Protein AF-A0A9W6A3H3-F1 (afdb_monomer)

Organism: Aspergillus niger (NCBI:txid5061)

Structure (mmCIF, N/CA/C/O backbone):
data_AF-A0A9W6A3H3-F1
#
_entry.id   AF-A0A9W6A3H3-F1
#
loop_
_atom_site.group_PDB
_atom_site.id
_atom_site.type_symbol
_atom_site.label_atom_id
_atom_site.label_alt_id
_atom_site.label_comp_id
_atom_site.label_asym_id
_atom_site.label_entity_id
_atom_site.label_seq_id
_atom_site.pdbx_PDB_ins_code
_atom_site.Cartn_x
_atom_site.Cartn_y
_atom_site.Cartn_z
_atom_site.occupancy
_atom_site.B_iso_or_equiv
_atom_site.auth_seq_id
_atom_site.auth_comp_id
_atom_site.auth_asym_id
_atom_site.auth_atom_id
_atom_site.pdbx_PDB_model_num
ATOM 1 N N . MET A 1 1 ? 10.211 11.681 -2.027 1.00 68.31 1 MET A N 1
ATOM 2 C CA . MET A 1 1 ? 8.876 11.748 -2.671 1.00 68.31 1 MET A CA 1
ATOM 3 C C . MET A 1 1 ? 8.123 10.469 -2.359 1.00 68.31 1 MET A C 1
ATOM 5 O O . MET A 1 1 ? 8.774 9.449 -2.186 1.00 68.31 1 MET A O 1
ATOM 9 N N . ARG A 1 2 ? 6.792 10.529 -2.250 1.00 82.62 2 ARG A N 1
ATOM 10 C CA . ARG A 1 2 ? 5.925 9.362 -2.024 1.00 82.62 2 ARG A CA 1
ATOM 11 C C . ARG A 1 2 ? 4.870 9.292 -3.123 1.00 82.62 2 ARG A C 1
ATOM 13 O O . ARG A 1 2 ? 4.463 10.337 -3.625 1.00 82.62 2 ARG A O 1
ATOM 20 N N . ALA A 1 3 ? 4.448 8.085 -3.476 1.00 90.38 3 ALA A N 1
ATOM 21 C CA . ALA A 1 3 ? 3.368 7.845 -4.432 1.00 90.38 3 ALA A CA 1
ATOM 22 C C . ALA A 1 3 ? 2.206 7.148 -3.719 1.00 90.38 3 ALA A C 1
ATOM 24 O O . ALA A 1 3 ? 2.433 6.144 -3.046 1.00 90.38 3 ALA A O 1
ATOM 25 N N . SER A 1 4 ? 0.986 7.682 -3.824 1.00 93.69 4 SER A N 1
ATOM 26 C CA . SER A 1 4 ? -0.170 7.126 -3.110 1.00 93.69 4 SER A CA 1
ATOM 27 C C . SER A 1 4 ? -0.583 5.778 -3.699 1.00 93.69 4 SER A C 1
ATOM 29 O O . SER A 1 4 ? -0.844 5.677 -4.896 1.00 93.69 4 SER A O 1
ATOM 31 N N . LEU A 1 5 ? -0.699 4.763 -2.845 1.00 95.69 5 LEU A N 1
ATOM 32 C CA . LEU A 1 5 ? -1.314 3.467 -3.168 1.00 95.69 5 LEU A CA 1
ATOM 33 C C . LEU A 1 5 ? -2.803 3.434 -2.807 1.00 95.69 5 LEU A C 1
ATOM 35 O O . LEU A 1 5 ? -3.495 2.470 -3.109 1.00 95.69 5 LEU A O 1
ATOM 39 N N . ALA A 1 6 ? -3.294 4.504 -2.187 1.00 96.12 6 ALA A N 1
ATOM 40 C CA . ALA A 1 6 ? -4.663 4.641 -1.739 1.00 96.12 6 ALA A CA 1
ATOM 41 C C . ALA A 1 6 ? -5.400 5.736 -2.516 1.00 96.12 6 ALA A C 1
ATOM 43 O O . ALA A 1 6 ? -4.828 6.781 -2.851 1.00 96.12 6 ALA A O 1
ATOM 44 N N . ILE A 1 7 ? -6.690 5.508 -2.742 1.00 95.56 7 ILE A N 1
ATOM 45 C CA . ILE A 1 7 ? -7.624 6.518 -3.235 1.00 95.56 7 ILE A CA 1
ATOM 46 C C . ILE A 1 7 ? -8.424 7.015 -2.047 1.00 95.56 7 ILE A C 1
ATOM 48 O O . ILE A 1 7 ? -9.053 6.228 -1.340 1.00 95.56 7 ILE A O 1
ATOM 52 N N . TRP A 1 8 ? -8.402 8.324 -1.838 1.00 94.50 8 TRP A N 1
ATOM 53 C CA . TRP A 1 8 ? -9.056 8.963 -0.706 1.00 94.50 8 TRP A CA 1
ATOM 54 C C . TRP A 1 8 ? -10.302 9.695 -1.177 1.00 94.50 8 TRP A C 1
ATOM 56 O O . TRP A 1 8 ? -10.281 10.355 -2.217 1.00 94.50 8 TRP A O 1
ATOM 66 N N . ALA A 1 9 ? -11.373 9.613 -0.399 1.00 93.25 9 ALA A N 1
ATOM 67 C CA . ALA A 1 9 ? -12.616 10.308 -0.678 1.00 93.25 9 ALA A CA 1
ATOM 68 C C . ALA A 1 9 ? -13.168 10.967 0.589 1.00 93.25 9 ALA A C 1
ATOM 70 O O . ALA A 1 9 ? -13.274 10.340 1.641 1.00 93.25 9 ALA A O 1
ATOM 71 N N . ILE A 1 10 ? -13.543 12.241 0.486 1.00 91.31 10 ILE A N 1
ATOM 72 C CA . ILE A 1 10 ? -14.136 12.999 1.592 1.00 91.31 10 ILE A CA 1
ATOM 73 C C . ILE A 1 10 ? -15.612 13.254 1.278 1.00 91.31 10 ILE A C 1
ATOM 75 O O . ILE A 1 10 ? -15.916 13.834 0.229 1.00 91.31 10 ILE A O 1
ATOM 79 N N . PRO A 1 11 ? -16.544 12.884 2.169 1.00 88.00 11 PRO A N 1
ATOM 80 C CA . PRO A 1 11 ? -17.945 13.251 2.034 1.00 88.00 11 PRO A CA 1
ATOM 81 C C . PRO A 1 11 ? -18.131 14.768 2.069 1.00 88.00 11 PRO A C 1
ATOM 83 O O . PRO A 1 11 ? -17.703 15.453 2.998 1.00 88.00 11 PRO A O 1
ATOM 86 N N . ARG A 1 12 ? -18.833 15.296 1.070 1.00 82.56 12 ARG A N 1
ATOM 87 C CA . ARG A 1 12 ? -19.294 16.679 1.003 1.00 82.56 12 ARG A CA 1
ATOM 88 C C . ARG A 1 12 ? -20.813 16.703 1.034 1.00 82.56 12 ARG A C 1
ATOM 90 O O . ARG A 1 12 ? -21.484 15.977 0.306 1.00 82.56 12 ARG A O 1
ATOM 97 N N . ARG A 1 13 ? -21.374 17.568 1.881 1.00 70.50 13 ARG A N 1
ATOM 98 C CA . ARG A 1 13 ? -22.814 17.839 1.878 1.00 70.50 13 ARG A CA 1
ATOM 99 C C . ARG A 1 13 ? -23.103 18.913 0.838 1.00 70.50 13 ARG A C 1
ATOM 101 O O . ARG A 1 13 ? -22.779 20.078 1.060 1.00 70.50 13 ARG A O 1
ATOM 108 N N . ALA A 1 14 ? -23.740 18.531 -0.262 1.00 60.47 14 ALA A N 1
ATOM 109 C CA . ALA A 1 14 ? -24.272 19.461 -1.247 1.00 60.47 14 ALA A CA 1
ATOM 110 C C . ALA A 1 14 ? -25.787 19.258 -1.344 1.00 60.47 14 ALA A C 1
ATOM 112 O O . ALA A 1 14 ? -26.256 18.185 -1.702 1.00 60.47 14 ALA A O 1
ATOM 113 N N . ARG A 1 15 ? -26.566 20.290 -0.986 1.00 54.31 15 ARG A N 1
ATOM 114 C CA . ARG A 1 15 ? -28.021 20.376 -1.246 1.00 54.31 15 ARG A CA 1
ATOM 115 C C . ARG A 1 15 ? -28.797 19.072 -0.956 1.00 54.31 15 ARG A C 1
ATOM 117 O O . ARG A 1 15 ? -29.508 18.574 -1.817 1.00 54.31 15 ARG A O 1
ATOM 124 N N . GLN A 1 16 ? -28.652 18.542 0.263 1.00 56.22 16 GLN A N 1
ATOM 125 C CA . GLN A 1 16 ? -29.312 17.322 0.774 1.00 56.22 16 GLN A CA 1
ATOM 126 C C . GLN A 1 16 ? -28.809 15.972 0.217 1.00 56.22 16 GLN A C 1
ATOM 128 O O . GLN A 1 16 ? -29.245 14.934 0.709 1.00 56.22 16 GLN A O 1
ATOM 133 N N . ARG A 1 17 ? -27.840 15.950 -0.711 1.00 59.69 17 ARG A N 1
ATOM 134 C CA . ARG A 1 17 ? -27.159 14.729 -1.173 1.00 59.69 17 ARG A CA 1
ATOM 135 C C . ARG A 1 17 ? -25.733 14.666 -0.609 1.00 59.69 17 ARG A C 1
ATOM 137 O O . ARG A 1 17 ? -25.029 15.674 -0.525 1.00 59.69 17 ARG A O 1
ATOM 144 N N . LEU A 1 18 ? -25.322 13.475 -0.175 1.00 66.69 18 LEU A N 1
ATOM 145 C CA . LEU A 1 18 ? -23.931 13.184 0.175 1.00 66.69 18 LEU A CA 1
ATOM 146 C C . LEU A 1 18 ? -23.169 12.883 -1.119 1.00 66.69 18 LEU A C 1
ATOM 148 O O . LEU A 1 18 ? -23.379 11.843 -1.741 1.00 66.69 18 LEU A O 1
ATOM 152 N N . GLU A 1 19 ? -22.317 13.817 -1.527 1.00 81.75 19 GLU A N 1
ATOM 153 C CA . GLU A 1 19 ? -21.386 13.656 -2.645 1.00 81.75 19 GLU A CA 1
ATOM 154 C C . GLU A 1 19 ? -20.002 13.280 -2.106 1.00 81.75 19 GLU A C 1
ATOM 156 O O . GLU A 1 19 ? -19.657 13.619 -0.974 1.00 81.75 19 GLU A O 1
ATOM 161 N N . LEU A 1 20 ? -19.194 12.576 -2.899 1.00 85.56 20 LEU A N 1
ATOM 162 C CA . LEU A 1 20 ? -17.803 12.291 -2.551 1.00 85.56 20 LEU A CA 1
ATOM 163 C C . LEU A 1 20 ? -16.877 13.205 -3.337 1.00 85.56 20 LEU A C 1
ATOM 165 O O . LEU A 1 20 ? -16.945 13.278 -4.561 1.00 85.56 20 LEU A O 1
ATOM 169 N N . GLN A 1 21 ? -15.970 13.864 -2.627 1.00 88.81 21 GLN A N 1
ATOM 170 C CA . GLN A 1 21 ? -14.810 14.480 -3.242 1.00 88.81 21 GLN A CA 1
ATOM 171 C C . GLN A 1 21 ? -13.671 13.464 -3.265 1.00 88.81 21 GLN A C 1
ATOM 173 O O . GLN A 1 21 ? -13.077 13.194 -2.221 1.00 88.81 21 GLN A O 1
ATOM 178 N N . ILE A 1 22 ? -13.346 12.947 -4.447 1.00 89.69 22 ILE A N 1
ATOM 179 C CA . ILE A 1 22 ? -12.140 12.141 -4.651 1.00 89.69 22 ILE A CA 1
ATOM 180 C C . ILE A 1 22 ? -10.908 13.052 -4.585 1.00 89.69 22 ILE A C 1
ATOM 182 O O . ILE A 1 22 ? -10.898 14.147 -5.155 1.00 89.69 22 ILE A O 1
ATOM 186 N N . ILE A 1 23 ? -9.875 12.615 -3.868 1.00 87.56 23 ILE A N 1
ATOM 187 C CA . ILE A 1 23 ? -8.591 13.309 -3.777 1.00 87.56 23 ILE A CA 1
ATOM 188 C C . ILE A 1 23 ? -7.647 12.706 -4.820 1.00 87.56 23 ILE A C 1
ATOM 190 O O . ILE A 1 23 ? -7.121 11.610 -4.630 1.00 87.56 23 ILE A O 1
ATOM 194 N N . ALA A 1 24 ? -7.440 13.431 -5.918 1.00 77.56 24 ALA A N 1
ATOM 195 C CA . ALA A 1 24 ? -6.455 13.088 -6.939 1.00 77.56 24 ALA A CA 1
ATOM 196 C C . ALA A 1 24 ? -5.035 13.493 -6.507 1.00 77.56 24 ALA A C 1
ATOM 198 O O . ALA A 1 24 ? -4.850 14.469 -5.771 1.00 77.56 24 ALA A O 1
ATOM 199 N N . ASN A 1 25 ? -4.022 12.773 -6.994 1.00 75.56 25 ASN A N 1
ATOM 200 C CA . ASN A 1 25 ? -2.619 13.101 -6.739 1.00 75.56 25 ASN A CA 1
ATOM 201 C C . ASN A 1 25 ? -2.147 14.280 -7.601 1.00 75.56 25 ASN A C 1
ATOM 203 O O . ASN A 1 25 ? -1.184 14.966 -7.243 1.00 75.56 25 ASN A O 1
ATOM 207 N N . THR A 1 26 ? -2.808 14.554 -8.730 1.00 62.53 26 THR A N 1
ATOM 208 C CA . THR A 1 26 ? -2.620 15.802 -9.469 1.00 62.53 26 THR A CA 1
ATOM 209 C C . THR A 1 26 ? -3.354 16.952 -8.780 1.00 62.53 26 THR A C 1
ATOM 211 O O . THR A 1 26 ? -4.535 17.195 -9.014 1.00 62.53 26 THR A O 1
ATOM 214 N N . LEU A 1 27 ? -2.643 17.723 -7.956 1.00 42.31 27 LEU A N 1
ATOM 215 C CA . LEU A 1 27 ? -3.102 19.056 -7.560 1.00 42.31 27 LEU A CA 1
ATOM 216 C C . LEU A 1 27 ? -2.924 20.019 -8.746 1.00 42.31 27 LEU A C 1
ATOM 218 O O . LEU A 1 27 ? -1.839 20.547 -8.976 1.00 42.31 27 LEU A O 1
ATOM 222 N N . GLY A 1 28 ? -3.996 20.248 -9.503 1.00 37.00 28 GLY A N 1
ATOM 223 C CA . GLY A 1 28 ? -4.065 21.254 -10.562 1.00 37.00 28 GLY A CA 1
ATOM 224 C C . GLY A 1 28 ? -5.517 21.622 -10.863 1.00 37.00 28 GLY A C 1
ATOM 225 O O . GLY A 1 28 ? -6.399 20.773 -10.780 1.00 37.00 28 GLY A O 1
ATOM 226 N N . LYS A 1 29 ? -5.793 22.898 -11.168 1.00 27.92 29 LYS A N 1
ATOM 227 C CA . LYS A 1 29 ? -7.118 23.320 -11.660 1.00 27.92 29 LYS A CA 1
ATOM 228 C C . LYS A 1 29 ? -7.476 22.481 -12.897 1.00 27.92 29 LYS A C 1
ATOM 230 O O . LYS A 1 29 ? -6.566 22.223 -13.683 1.00 27.92 29 LYS A O 1
ATOM 235 N N . PRO A 1 30 ? -8.755 22.122 -13.118 1.00 35.19 30 PRO A N 1
ATOM 236 C CA . PRO A 1 30 ? -9.163 21.567 -14.400 1.00 35.19 30 PRO A CA 1
ATOM 237 C C . PRO A 1 30 ? -8.784 22.587 -15.475 1.00 35.19 30 PRO A C 1
ATOM 239 O O . PRO A 1 30 ? -9.308 23.706 -15.496 1.00 35.19 30 PRO A O 1
ATOM 242 N N . GLU A 1 31 ? -7.810 22.251 -16.317 1.00 34.91 31 GLU A N 1
ATOM 243 C CA . GLU A 1 31 ? -7.573 23.025 -17.525 1.00 34.91 31 GLU A CA 1
ATOM 244 C C . GLU A 1 31 ? -8.852 22.924 -18.356 1.00 34.91 31 GLU A C 1
ATOM 246 O O . GLU A 1 31 ? -9.417 21.844 -18.536 1.00 34.91 31 GLU A O 1
ATOM 251 N N . LYS A 1 32 ? -9.374 24.083 -18.772 1.00 27.92 32 LYS A N 1
ATOM 252 C CA . LYS A 1 32 ? -10.572 24.151 -19.609 1.00 27.92 32 LYS A CA 1
ATOM 253 C C . LYS A 1 32 ? -10.370 23.225 -20.812 1.00 27.92 32 LYS A C 1
ATOM 255 O O . LYS A 1 32 ? -9.274 23.232 -21.373 1.00 27.92 32 LYS A O 1
ATOM 260 N N . PRO A 1 33 ? -11.407 22.489 -21.246 1.00 30.72 33 PRO A N 1
ATOM 261 C CA . PRO A 1 33 ? -11.314 21.729 -22.477 1.00 30.72 33 PRO A CA 1
ATOM 262 C C . PRO A 1 33 ? -10.982 22.720 -23.591 1.00 30.72 33 PRO A C 1
ATOM 264 O O . PRO A 1 33 ? -11.747 23.656 -23.849 1.00 30.72 33 PRO A O 1
ATOM 267 N N . ASN A 1 34 ? -9.820 22.553 -24.221 1.00 28.92 34 ASN A N 1
ATOM 268 C CA . ASN A 1 34 ? -9.583 23.187 -25.503 1.00 28.92 34 ASN A CA 1
ATOM 269 C C . ASN A 1 34 ? -10.663 22.643 -26.439 1.00 28.92 34 ASN A C 1
ATOM 271 O O . ASN A 1 34 ? -10.706 21.455 -26.742 1.00 28.92 34 ASN A O 1
ATOM 275 N N . LYS A 1 35 ? -11.595 23.518 -26.821 1.00 36.44 35 LYS A N 1
ATOM 276 C CA . LYS A 1 35 ? -12.529 23.272 -27.913 1.00 36.44 35 LYS A CA 1
ATOM 277 C C . LYS A 1 35 ? -11.706 23.088 -29.187 1.00 36.44 35 LYS A C 1
ATOM 279 O O . LYS A 1 35 ? -11.196 24.080 -29.689 1.00 36.44 35 LYS A O 1
ATOM 284 N N . LEU A 1 36 ? -11.560 21.841 -29.616 1.00 34.47 36 LEU A N 1
ATOM 285 C CA . LEU A 1 36 ? -11.328 21.298 -30.966 1.00 34.47 36 LEU A CA 1
ATOM 286 C C . LEU A 1 36 ? -10.913 19.835 -30.692 1.00 34.47 36 LEU A C 1
ATOM 288 O O . LEU A 1 36 ? -9.917 19.612 -30.016 1.00 34.47 36 LEU A O 1
ATOM 292 N N . ASP A 1 37 ? -11.643 18.783 -31.038 1.00 32.06 37 ASP A N 1
ATOM 293 C CA . ASP A 1 37 ? -12.603 18.600 -32.113 1.00 32.06 37 ASP A CA 1
ATOM 294 C C . ASP A 1 37 ? -13.695 17.614 -31.681 1.00 32.06 37 ASP A C 1
ATOM 296 O O . ASP A 1 37 ? -13.423 16.579 -31.068 1.00 32.06 37 ASP A O 1
ATOM 300 N N . ASP A 1 38 ? -14.934 17.922 -32.060 1.00 42.53 38 ASP A N 1
ATOM 301 C CA . ASP A 1 38 ? -15.979 16.921 -32.236 1.00 42.53 38 ASP A CA 1
ATOM 302 C C . ASP A 1 38 ? -15.486 15.874 -33.242 1.00 42.53 38 ASP A C 1
ATOM 304 O O . ASP A 1 38 ? -15.413 16.149 -34.441 1.00 42.53 38 ASP A O 1
ATOM 308 N N . VAL A 1 39 ? -15.198 14.652 -32.794 1.00 31.19 39 VAL A N 1
ATOM 309 C CA . VAL A 1 39 ? -15.079 13.516 -33.714 1.00 31.19 39 VAL A CA 1
ATOM 310 C C . VAL A 1 39 ? -15.929 12.359 -33.212 1.00 31.19 39 VAL A C 1
ATOM 312 O O . VAL A 1 39 ? -15.643 11.688 -32.224 1.00 31.19 39 VAL A O 1
ATOM 315 N N . LYS A 1 40 ? -17.020 12.170 -33.951 1.00 28.62 40 LYS A N 1
ATOM 316 C CA . LYS A 1 40 ? -17.920 11.021 -33.971 1.00 28.62 40 LYS A CA 1
ATOM 317 C C . LYS A 1 40 ? -17.151 9.694 -33.877 1.00 28.62 40 LYS A C 1
ATOM 319 O O . LYS A 1 40 ? -16.173 9.486 -34.588 1.00 28.62 40 LYS A O 1
ATOM 324 N N . SER A 1 41 ? -17.670 8.755 -33.089 1.00 25.20 41 SER A N 1
ATOM 325 C CA . SER A 1 41 ? -17.405 7.323 -33.297 1.00 25.20 41 SER A CA 1
ATOM 326 C C . SER A 1 41 ? -18.019 6.845 -34.625 1.00 25.20 41 SER A C 1
ATOM 328 O O . SER A 1 41 ? -18.967 7.463 -35.112 1.00 25.20 41 SER A O 1
ATOM 330 N N . PRO A 1 42 ? -17.667 5.648 -35.114 1.00 43.34 42 PRO A N 1
ATOM 331 C CA . PRO A 1 42 ? -16.327 5.098 -35.300 1.00 43.34 42 PRO A CA 1
ATOM 332 C C . PRO A 1 42 ? -16.166 4.661 -36.769 1.00 43.34 42 PRO A C 1
ATOM 334 O O . PRO A 1 42 ? -17.118 4.161 -37.358 1.00 43.34 42 PRO A O 1
ATOM 337 N N . ASN A 1 43 ? -14.991 4.829 -37.375 1.00 31.34 43 ASN A N 1
ATOM 338 C CA . ASN A 1 43 ? -14.498 3.951 -38.445 1.00 31.34 43 ASN A CA 1
ATOM 339 C C . ASN A 1 43 ? -13.102 4.394 -38.887 1.00 31.34 43 ASN A C 1
ATOM 341 O O . ASN A 1 43 ? -12.840 5.582 -39.049 1.00 31.34 43 ASN A O 1
ATOM 345 N N . ASN A 1 44 ? -12.272 3.388 -39.156 1.00 26.77 44 ASN A N 1
ATOM 346 C CA . ASN A 1 44 ? -10.929 3.433 -39.734 1.00 26.77 44 ASN A CA 1
ATOM 347 C C . ASN A 1 44 ? -9.778 3.680 -38.751 1.00 26.77 44 ASN A C 1
ATOM 349 O O . ASN A 1 44 ? -9.438 4.803 -38.393 1.00 26.77 44 ASN A O 1
ATOM 353 N N . MET A 1 45 ? -9.156 2.556 -38.382 1.00 36.94 45 MET A N 1
ATOM 354 C CA . MET A 1 45 ? -7.706 2.335 -38.398 1.00 36.94 45 MET A CA 1
ATOM 355 C C . MET A 1 45 ? -6.887 3.564 -38.812 1.00 36.94 45 MET A C 1
ATOM 357 O O . MET A 1 45 ? -6.897 3.961 -39.976 1.00 36.94 45 MET A O 1
ATOM 361 N N . ASN A 1 46 ? -6.164 4.128 -37.849 1.00 27.75 46 ASN A N 1
ATOM 362 C CA . ASN A 1 46 ? -4.719 4.326 -37.924 1.00 27.75 46 ASN A CA 1
ATOM 363 C C . ASN A 1 46 ? -4.240 4.813 -36.556 1.00 27.75 46 ASN A C 1
ATOM 365 O O . ASN A 1 46 ? -4.732 5.813 -36.034 1.00 27.75 46 ASN A O 1
ATOM 369 N N . GLU A 1 47 ? -3.280 4.086 -35.990 1.00 37.12 47 GLU A N 1
ATOM 370 C CA . GLU A 1 47 ? -2.466 4.517 -34.860 1.00 37.12 47 GLU A CA 1
ATOM 371 C C . GLU A 1 47 ? -1.871 5.896 -35.179 1.00 37.12 47 GLU A C 1
ATOM 373 O O . GLU A 1 47 ? -0.899 6.021 -35.919 1.00 37.12 47 GLU A O 1
ATOM 378 N N . LYS A 1 48 ? -2.479 6.963 -34.655 1.00 31.53 48 LYS A N 1
ATOM 379 C CA . LYS A 1 48 ? -1.825 8.268 -34.583 1.00 31.53 48 LYS A CA 1
ATOM 380 C C . LYS A 1 48 ? -1.188 8.388 -33.217 1.00 31.53 48 LYS A C 1
ATOM 382 O O . LYS A 1 48 ? -1.811 8.760 -32.227 1.00 31.53 48 LYS A O 1
ATOM 387 N N . GLU A 1 49 ? 0.076 7.996 -33.228 1.00 34.75 49 GLU A N 1
ATOM 388 C CA . GLU A 1 49 ? 1.122 8.347 -32.287 1.00 34.75 49 GLU A CA 1
ATOM 389 C C . GLU A 1 49 ? 0.897 9.763 -31.733 1.00 34.75 49 GLU A C 1
ATOM 391 O O . GLU A 1 49 ? 0.957 10.760 -32.456 1.00 34.75 49 GLU A O 1
ATOM 396 N N . VAL A 1 50 ? 0.606 9.860 -30.435 1.00 37.09 50 VAL A N 1
ATOM 397 C CA . VAL A 1 50 ? 0.661 11.136 -29.722 1.00 37.09 50 VAL A CA 1
ATOM 398 C C . VAL A 1 50 ? 2.138 11.502 -29.629 1.00 37.09 50 VAL A C 1
ATOM 400 O O . VAL A 1 50 ? 2.862 11.031 -28.751 1.00 37.09 50 VAL A O 1
ATOM 403 N N . THR A 1 51 ? 2.609 12.294 -30.589 1.00 30.50 51 THR A N 1
ATOM 404 C CA . THR A 1 51 ? 3.976 12.806 -30.629 1.00 30.50 51 THR A CA 1
ATOM 405 C C . THR A 1 51 ? 4.167 13.809 -29.497 1.00 30.50 51 THR A C 1
ATOM 407 O O . THR A 1 51 ? 3.931 15.007 -29.658 1.00 30.50 51 THR A O 1
ATOM 410 N N . HIS A 1 52 ? 4.606 13.323 -28.338 1.00 41.38 52 HIS A N 1
ATOM 411 C CA . HIS A 1 52 ? 5.336 14.161 -27.395 1.00 41.38 52 HIS A CA 1
ATOM 412 C C . HIS A 1 52 ? 6.584 14.673 -28.115 1.00 41.38 52 HIS A C 1
ATOM 414 O O . HIS A 1 52 ? 7.338 13.887 -28.694 1.00 41.38 52 HIS A O 1
ATOM 420 N N . THR A 1 53 ? 6.796 15.987 -28.131 1.00 39.47 53 THR A N 1
ATOM 421 C CA . THR A 1 53 ? 8.008 16.560 -28.718 1.00 39.47 53 THR A CA 1
ATOM 422 C C . THR A 1 53 ? 9.216 15.965 -27.995 1.00 39.47 53 THR A C 1
ATOM 424 O O . THR A 1 53 ? 9.245 15.890 -26.766 1.00 39.47 53 THR A O 1
ATOM 427 N N . ALA A 1 54 ? 10.224 15.513 -28.749 1.00 44.44 54 ALA A N 1
ATOM 428 C CA . ALA A 1 54 ? 11.413 14.853 -28.200 1.00 44.44 54 ALA A CA 1
ATOM 429 C C . ALA A 1 54 ? 12.023 15.635 -27.016 1.00 44.44 54 ALA A C 1
ATOM 431 O O . ALA A 1 54 ? 12.490 15.051 -26.046 1.00 44.44 54 ALA A O 1
ATOM 432 N N . HIS A 1 55 ? 11.922 16.964 -27.040 1.00 39.03 55 HIS A N 1
ATOM 433 C CA . HIS A 1 55 ? 12.429 17.858 -26.005 1.00 39.03 55 HIS A CA 1
ATOM 434 C C . HIS A 1 55 ? 11.820 17.642 -24.597 1.00 39.03 55 HIS A C 1
ATOM 436 O O . HIS A 1 55 ? 12.506 17.883 -23.604 1.00 39.03 55 HIS A O 1
ATOM 442 N N . GLU A 1 56 ? 10.578 17.158 -24.479 1.00 46.25 56 GLU A N 1
ATOM 443 C CA . GLU A 1 56 ? 9.945 16.843 -23.183 1.00 46.25 56 GLU A CA 1
ATOM 444 C C . GLU A 1 56 ? 10.387 15.475 -22.635 1.00 46.25 56 GLU A C 1
ATOM 446 O O . GLU A 1 56 ? 10.542 15.303 -21.426 1.00 46.25 56 GLU A O 1
ATOM 451 N N . LEU A 1 57 ? 10.683 14.514 -23.518 1.00 46.44 57 LEU A N 1
ATOM 452 C CA . LEU A 1 57 ? 11.185 13.179 -23.158 1.00 46.44 57 LEU A CA 1
ATOM 453 C C . LEU A 1 57 ? 12.645 13.195 -22.663 1.00 46.44 57 LEU A C 1
ATOM 455 O O . LEU A 1 57 ? 13.082 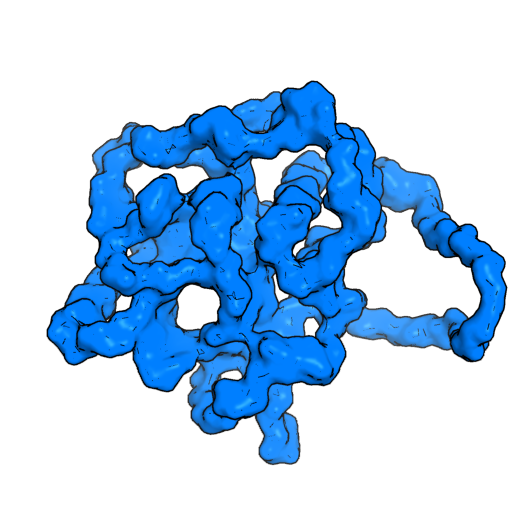12.253 -21.985 1.00 46.44 57 LEU A O 1
ATOM 459 N N . TYR A 1 58 ? 13.391 14.260 -22.979 1.00 45.75 58 TYR A N 1
ATOM 460 C CA . TYR A 1 58 ? 14.803 14.446 -22.618 1.00 45.75 58 TYR A CA 1
ATOM 461 C C . TYR A 1 58 ? 15.055 15.534 -21.561 1.00 45.75 58 TYR A C 1
ATOM 463 O O . TYR A 1 58 ? 16.212 15.764 -21.206 1.00 45.75 58 TYR A O 1
ATOM 471 N N . ALA A 1 59 ? 14.017 16.174 -21.009 1.00 48.75 59 ALA A N 1
ATOM 472 C CA . ALA A 1 59 ? 14.201 17.099 -19.893 1.00 48.75 59 ALA A CA 1
ATOM 473 C C . ALA A 1 59 ? 14.838 16.366 -18.687 1.00 48.75 59 ALA A C 1
ATOM 475 O O . ALA A 1 59 ? 14.439 15.236 -18.374 1.00 48.75 59 ALA A O 1
ATOM 476 N N . PRO A 1 60 ? 15.835 16.957 -18.001 1.00 51.22 60 PRO A N 1
ATOM 477 C CA . PRO A 1 60 ? 16.508 16.303 -16.885 1.00 51.22 60 PRO A CA 1
ATOM 478 C C . PRO A 1 60 ? 15.531 16.072 -15.725 1.00 51.22 60 PRO A C 1
ATOM 480 O O . PRO A 1 60 ? 15.193 16.980 -14.969 1.00 51.22 60 PRO A O 1
ATOM 483 N N . CYS A 1 61 ? 15.074 14.830 -15.569 1.00 57.72 61 CYS A N 1
ATOM 484 C CA . CYS A 1 61 ? 14.332 14.385 -14.396 1.00 57.72 61 CYS A CA 1
ATOM 485 C C . CYS A 1 61 ? 15.310 14.073 -13.253 1.00 57.72 61 CYS A C 1
ATOM 487 O O . CYS A 1 61 ? 16.312 13.383 -13.461 1.00 57.72 61 CYS A O 1
ATOM 489 N N . ASN A 1 62 ? 15.012 14.528 -12.033 1.00 70.94 62 ASN A N 1
ATOM 490 C CA . ASN A 1 62 ? 15.788 14.154 -10.849 1.00 70.94 62 ASN A CA 1
ATOM 491 C C . ASN A 1 62 ? 15.813 12.616 -10.717 1.00 70.94 62 ASN A C 1
ATOM 493 O O . ASN A 1 62 ? 14.773 11.965 -10.809 1.00 70.94 62 ASN A O 1
ATOM 497 N N . PHE A 1 63 ? 16.988 12.026 -10.482 1.00 70.44 63 PHE A N 1
ATOM 498 C CA . PHE A 1 63 ? 17.155 10.579 -10.302 1.00 70.44 63 PHE A CA 1
ATOM 499 C C . PHE A 1 63 ? 16.180 9.987 -9.267 1.00 70.44 63 PHE A C 1
ATOM 501 O O . PHE A 1 63 ? 15.630 8.904 -9.474 1.00 70.44 63 PHE A O 1
ATOM 508 N N . ARG A 1 64 ? 15.905 10.725 -8.181 1.00 71.62 64 ARG A N 1
ATOM 509 C CA . ARG A 1 64 ? 14.946 10.329 -7.138 1.00 71.62 64 ARG A CA 1
ATOM 510 C C . ARG A 1 64 ? 13.504 10.269 -7.661 1.00 71.62 64 ARG A C 1
ATOM 512 O O . ARG A 1 64 ? 12.762 9.359 -7.293 1.00 71.62 64 ARG A O 1
ATOM 519 N N . ASP A 1 65 ? 13.118 11.199 -8.536 1.00 79.19 65 ASP A N 1
ATOM 520 C CA . ASP A 1 65 ? 11.805 11.196 -9.200 1.00 79.19 65 ASP A CA 1
ATOM 521 C C . ASP A 1 65 ? 11.659 9.967 -10.095 1.00 79.19 65 ASP A C 1
ATOM 523 O O . ASP A 1 65 ? 10.710 9.195 -9.972 1.00 79.19 65 ASP A O 1
ATOM 527 N N . LEU A 1 66 ? 12.669 9.724 -10.932 1.00 82.38 66 LEU A N 1
ATOM 528 C CA . LEU A 1 66 ? 12.674 8.605 -11.864 1.00 82.38 66 LEU A CA 1
ATOM 529 C C . LEU A 1 66 ? 12.605 7.254 -11.143 1.00 82.38 66 LEU A C 1
ATOM 531 O O . LEU A 1 66 ? 11.818 6.397 -11.533 1.00 82.38 66 LEU A O 1
ATOM 535 N N . ARG A 1 67 ? 13.366 7.073 -10.056 1.00 82.06 67 ARG A N 1
ATOM 536 C CA . ARG A 1 67 ? 13.313 5.851 -9.233 1.00 82.06 67 ARG A CA 1
ATOM 537 C C . ARG A 1 67 ? 11.936 5.638 -8.601 1.00 82.06 67 ARG A C 1
ATOM 539 O O . ARG A 1 67 ? 11.476 4.501 -8.516 1.00 82.06 67 ARG A O 1
ATOM 546 N N . THR A 1 68 ? 11.273 6.715 -8.179 1.00 85.94 68 THR A N 1
ATOM 547 C CA . THR A 1 68 ? 9.915 6.641 -7.616 1.00 85.94 68 THR A CA 1
ATOM 548 C C . THR A 1 68 ? 8.908 6.243 -8.693 1.00 85.94 68 THR A C 1
ATOM 550 O O . THR A 1 68 ? 8.110 5.338 -8.476 1.00 85.94 68 THR A O 1
ATOM 553 N N . ARG A 1 69 ? 8.994 6.841 -9.888 1.00 89.00 69 ARG A N 1
ATOM 554 C CA . ARG A 1 69 ? 8.137 6.490 -11.031 1.00 89.00 69 ARG A CA 1
ATOM 555 C C . ARG A 1 69 ? 8.314 5.041 -11.474 1.00 89.00 69 ARG A C 1
ATOM 557 O O . ARG A 1 69 ? 7.327 4.363 -11.722 1.00 89.00 69 ARG A O 1
ATOM 564 N N . LEU A 1 70 ? 9.553 4.553 -11.535 1.00 89.19 70 LEU A N 1
ATOM 565 C CA . LEU A 1 70 ? 9.824 3.143 -11.824 1.00 89.19 70 LEU A CA 1
ATOM 566 C C . LEU A 1 70 ? 9.240 2.233 -10.735 1.00 89.19 70 LEU A C 1
ATOM 568 O O . LEU A 1 70 ? 8.630 1.223 -11.062 1.00 89.19 70 LEU A O 1
ATOM 572 N N . GLY A 1 71 ? 9.333 2.629 -9.461 1.00 89.19 71 GLY A N 1
ATOM 573 C CA . GLY A 1 71 ? 8.657 1.937 -8.360 1.00 89.19 71 GLY A CA 1
ATOM 574 C C . GLY A 1 71 ? 7.139 1.855 -8.548 1.00 89.19 71 GLY A C 1
ATOM 575 O O . GLY A 1 71 ? 6.566 0.787 -8.372 1.00 89.19 71 GLY A O 1
ATOM 576 N N . VAL A 1 72 ? 6.497 2.949 -8.975 1.00 92.06 72 VAL A N 1
ATOM 577 C CA . VAL A 1 72 ? 5.059 2.969 -9.302 1.00 92.06 72 VAL A CA 1
ATOM 578 C C . VAL A 1 72 ? 4.735 2.026 -10.457 1.00 92.06 72 VAL A C 1
ATOM 580 O O . VAL A 1 72 ? 3.787 1.258 -10.354 1.00 92.06 72 VAL A O 1
ATOM 583 N N . VAL A 1 73 ? 5.536 2.032 -11.527 1.00 91.75 73 VAL A N 1
ATOM 584 C CA . VAL A 1 73 ? 5.354 1.115 -12.664 1.00 91.75 73 VAL A CA 1
ATOM 585 C C . VAL A 1 73 ? 5.435 -0.345 -12.212 1.00 91.75 73 VAL A C 1
ATOM 587 O O . VAL A 1 73 ? 4.573 -1.138 -12.582 1.00 91.75 73 VAL A O 1
ATOM 590 N N . MET A 1 74 ? 6.421 -0.702 -11.383 1.00 91.25 74 MET A N 1
ATOM 591 C CA . MET A 1 74 ? 6.554 -2.072 -10.873 1.00 91.25 74 MET A CA 1
ATOM 592 C C . MET A 1 74 ? 5.398 -2.454 -9.946 1.00 91.25 74 MET A C 1
ATOM 594 O O . MET A 1 74 ? 4.810 -3.518 -10.106 1.00 91.25 74 MET A O 1
ATOM 598 N N . ALA A 1 75 ? 5.018 -1.567 -9.028 1.00 93.62 75 ALA A N 1
ATOM 599 C CA . ALA A 1 75 ? 3.870 -1.771 -8.153 1.00 93.62 75 ALA A CA 1
ATOM 600 C C . ALA A 1 75 ? 2.566 -1.952 -8.956 1.00 93.62 75 ALA A C 1
ATOM 602 O O . ALA A 1 75 ? 1.781 -2.847 -8.659 1.00 93.62 75 ALA A O 1
ATOM 603 N N . TRP A 1 76 ? 2.351 -1.164 -10.015 1.00 94.19 76 TRP A N 1
ATOM 604 C CA . TRP A 1 76 ? 1.182 -1.296 -10.890 1.00 94.19 76 TRP A CA 1
ATOM 605 C C . TRP A 1 76 ? 1.168 -2.628 -11.635 1.00 94.19 76 TRP A C 1
ATOM 607 O O . TRP A 1 76 ? 0.151 -3.318 -11.626 1.00 94.19 76 TRP A O 1
ATOM 617 N N . ARG A 1 77 ? 2.310 -3.046 -12.196 1.00 92.94 77 ARG A N 1
ATOM 618 C CA . ARG A 1 77 ? 2.456 -4.370 -12.823 1.00 92.94 77 ARG A CA 1
ATOM 619 C C . ARG A 1 77 ? 2.120 -5.517 -11.875 1.00 92.94 77 ARG A C 1
ATOM 621 O O . ARG A 1 77 ? 1.593 -6.531 -12.316 1.00 92.94 77 ARG A O 1
ATOM 628 N N . CYS A 1 78 ? 2.424 -5.353 -10.594 1.00 93.06 78 CYS A N 1
ATOM 629 C CA . CYS A 1 78 ? 2.154 -6.339 -9.554 1.00 93.06 78 CYS A CA 1
ATOM 630 C C . CYS A 1 78 ? 0.777 -6.177 -8.890 1.00 93.06 78 CYS A C 1
ATOM 632 O O . CYS A 1 78 ? 0.522 -6.794 -7.861 1.00 93.06 78 CYS A O 1
ATOM 634 N N . GLY A 1 79 ? -0.113 -5.356 -9.457 1.00 95.12 79 GLY A N 1
ATOM 635 C CA . GLY A 1 79 ? -1.490 -5.223 -8.984 1.00 95.12 79 GLY A CA 1
ATOM 636 C C . GLY A 1 79 ? -1.665 -4.344 -7.746 1.00 95.12 79 GLY A C 1
ATOM 637 O O . GLY A 1 79 ? -2.744 -4.345 -7.166 1.00 95.12 79 GLY A O 1
ATOM 638 N N . CYS A 1 80 ? -0.661 -3.558 -7.341 1.00 96.62 80 CYS A N 1
ATOM 639 C CA . CYS A 1 80 ? -0.786 -2.624 -6.211 1.00 96.62 80 CYS A CA 1
ATOM 640 C C . CYS A 1 80 ? -1.648 -1.392 -6.506 1.00 96.62 80 CYS A C 1
ATOM 642 O O . CYS A 1 80 ? -1.904 -0.589 -5.611 1.00 96.62 80 CYS A O 1
ATOM 644 N N . PHE A 1 81 ? -2.085 -1.229 -7.752 1.00 96.00 81 PHE A N 1
ATOM 645 C CA . PHE A 1 81 ? -3.002 -0.182 -8.165 1.00 96.00 81 PHE A CA 1
ATOM 646 C C . PHE A 1 81 ? -4.249 -0.793 -8.798 1.00 96.00 81 PHE A C 1
ATOM 648 O O . PHE A 1 81 ? -4.205 -1.876 -9.374 1.00 96.00 81 PHE A O 1
ATOM 655 N N . SER A 1 82 ? -5.366 -0.081 -8.671 1.00 93.88 82 SER A N 1
ATOM 656 C CA . SER A 1 82 ? -6.689 -0.574 -9.069 1.00 93.88 82 SER A CA 1
ATOM 657 C C . SER A 1 82 ? -7.067 -0.274 -10.522 1.00 93.88 82 SER A C 1
ATOM 659 O O . SER A 1 82 ? -8.078 -0.779 -11.004 1.00 93.88 82 SER A O 1
ATOM 661 N N . GLY A 1 83 ? -6.290 0.555 -11.221 1.00 93.00 83 GLY A N 1
ATOM 662 C CA . GLY A 1 83 ? -6.489 0.854 -12.633 1.00 93.00 83 GLY A CA 1
ATOM 663 C C . GLY A 1 83 ? -5.928 -0.231 -13.546 1.00 93.00 83 GLY A C 1
ATOM 664 O O . GLY A 1 83 ? -5.030 -0.994 -13.186 1.00 93.00 83 GLY A O 1
ATOM 665 N N . PHE A 1 84 ? -6.452 -0.275 -14.768 1.00 91.88 84 PHE A N 1
ATOM 666 C CA . PHE A 1 84 ? -6.048 -1.250 -15.774 1.00 91.88 84 PHE A CA 1
ATOM 667 C C . PHE A 1 84 ? -4.588 -1.056 -16.199 1.00 91.88 84 PHE A C 1
ATOM 669 O O . PHE A 1 84 ? -4.220 0.026 -16.647 1.00 91.88 84 PHE A O 1
ATOM 676 N N . LEU A 1 85 ? -3.774 -2.111 -16.120 1.00 91.44 85 LEU A N 1
ATOM 677 C CA . LEU A 1 85 ? -2.382 -2.069 -16.563 1.00 91.44 85 LEU A CA 1
ATOM 678 C C . LEU A 1 85 ? -2.309 -1.893 -18.095 1.00 91.44 85 LEU A C 1
ATOM 680 O O . LEU A 1 85 ? -2.760 -2.778 -18.824 1.00 91.44 85 LEU A O 1
ATOM 684 N N . PRO A 1 86 ? -1.696 -0.813 -18.618 1.00 89.12 86 PRO A N 1
ATOM 685 C CA . PRO A 1 86 ? -1.510 -0.634 -20.051 1.00 89.12 86 PRO A CA 1
ATOM 686 C C . PRO A 1 86 ? -0.773 -1.831 -20.649 1.00 89.12 86 PRO A C 1
ATOM 688 O O . PRO A 1 86 ? 0.256 -2.241 -20.114 1.00 89.12 86 PRO A O 1
ATOM 691 N N . GLY A 1 87 ? -1.240 -2.353 -21.789 1.00 86.25 87 GLY A N 1
ATOM 692 C CA . GLY A 1 87 ? -0.664 -3.561 -22.401 1.00 86.25 87 GLY A CA 1
ATOM 693 C C . GLY A 1 87 ? 0.846 -3.467 -22.646 1.00 86.25 87 GLY A C 1
ATOM 694 O O . GLY A 1 87 ? 1.562 -4.453 -22.498 1.00 86.25 87 GLY A O 1
ATOM 695 N N . ILE A 1 88 ? 1.354 -2.259 -22.909 1.00 83.50 88 ILE A N 1
ATOM 696 C CA . ILE A 1 88 ? 2.792 -2.009 -23.047 1.00 83.50 88 ILE A CA 1
ATOM 697 C C . ILE A 1 88 ? 3.570 -2.325 -21.766 1.00 83.50 88 ILE A C 1
ATOM 699 O O . ILE A 1 88 ? 4.667 -2.856 -21.832 1.00 83.50 88 ILE A O 1
ATOM 703 N N . LEU A 1 89 ? 2.996 -2.078 -20.590 1.00 85.44 89 LEU A N 1
ATOM 704 C CA . LEU A 1 89 ? 3.623 -2.398 -19.312 1.00 85.44 89 LEU A CA 1
ATOM 705 C C . LEU A 1 89 ? 3.508 -3.879 -18.945 1.00 85.44 89 LEU A C 1
ATOM 707 O O . LEU A 1 89 ? 3.994 -4.237 -17.881 1.00 85.44 89 LEU A O 1
ATOM 711 N N . ASN A 1 90 ? 2.917 -4.741 -19.777 1.00 82.69 90 ASN A N 1
ATOM 712 C CA . ASN A 1 90 ? 2.905 -6.186 -19.538 1.00 82.69 90 ASN A CA 1
ATOM 713 C C . ASN A 1 90 ? 4.194 -6.870 -20.047 1.00 82.69 90 ASN A C 1
ATOM 715 O O . ASN A 1 90 ? 4.618 -7.902 -19.530 1.00 82.69 90 ASN A O 1
ATOM 719 N N . THR A 1 91 ? 4.883 -6.262 -21.014 1.00 84.88 91 THR A N 1
ATOM 720 C CA . THR A 1 91 ? 6.103 -6.818 -21.618 1.00 84.88 91 THR A CA 1
ATOM 721 C C . THR A 1 91 ? 7.313 -6.661 -20.691 1.00 84.88 91 THR A C 1
ATOM 723 O O . THR A 1 91 ? 7.498 -5.586 -20.117 1.00 84.88 91 THR A O 1
ATOM 726 N N . PRO A 1 92 ? 8.152 -7.694 -20.489 1.00 85.06 92 PRO A N 1
ATOM 727 C CA . PRO A 1 92 ? 9.393 -7.552 -19.734 1.00 85.06 92 PRO A CA 1
ATOM 728 C C . PRO A 1 92 ? 10.378 -6.653 -20.496 1.00 85.06 92 PRO A C 1
ATOM 730 O O . PRO A 1 92 ? 10.822 -6.991 -21.589 1.00 85.06 92 PRO A O 1
ATOM 733 N N . PHE A 1 93 ? 10.725 -5.517 -19.896 1.00 87.44 93 PHE A N 1
ATOM 734 C CA . PHE A 1 93 ? 11.608 -4.508 -20.479 1.00 87.44 93 PHE A CA 1
ATOM 735 C C . PHE A 1 93 ? 12.852 -4.266 -19.630 1.00 87.44 93 PHE A C 1
ATOM 737 O O . PHE A 1 93 ? 12.888 -4.608 -18.447 1.00 87.44 93 PHE A O 1
ATOM 744 N N . THR A 1 94 ? 13.849 -3.634 -20.243 1.00 89.38 94 THR A N 1
ATOM 745 C CA . THR A 1 94 ? 15.008 -3.056 -19.562 1.00 89.38 94 THR A CA 1
ATOM 746 C C . THR A 1 94 ? 14.621 -1.775 -18.819 1.00 89.38 94 THR A C 1
ATOM 748 O O . THR A 1 94 ? 13.640 -1.098 -19.154 1.00 89.38 94 THR A O 1
ATOM 751 N N . TRP A 1 95 ? 15.431 -1.346 -17.847 1.00 86.38 95 TRP A N 1
ATOM 752 C CA . TRP A 1 95 ? 15.212 -0.049 -17.198 1.00 86.38 95 TRP A CA 1
ATOM 753 C C . TRP A 1 95 ? 15.268 1.121 -18.176 1.00 86.38 95 TRP A C 1
ATOM 755 O O . TRP A 1 95 ? 14.595 2.122 -17.949 1.00 86.38 95 TRP A O 1
ATOM 765 N N . GLY A 1 96 ? 16.065 1.030 -19.245 1.00 84.00 96 GLY A N 1
ATOM 766 C CA . GLY A 1 96 ? 16.127 2.061 -20.284 1.00 84.00 96 GLY A CA 1
ATOM 767 C C . GLY A 1 96 ? 14.758 2.312 -20.914 1.00 84.00 96 GLY A C 1
ATOM 768 O O . GLY A 1 96 ? 14.307 3.454 -20.983 1.00 84.00 96 GLY A O 1
ATOM 769 N N . GLU A 1 97 ? 14.064 1.240 -21.274 1.00 87.06 97 GLU A N 1
ATOM 770 C CA . GLU A 1 97 ? 12.736 1.287 -21.886 1.00 87.06 97 GLU A CA 1
ATOM 771 C C . GLU A 1 97 ? 11.666 1.742 -20.886 1.00 87.06 97 GLU A C 1
ATOM 773 O O . GLU A 1 97 ? 10.897 2.660 -21.181 1.00 87.06 97 GLU A O 1
ATOM 778 N N . TYR A 1 98 ? 11.665 1.214 -19.654 1.00 84.69 98 TYR A N 1
ATOM 779 C CA . TYR A 1 98 ? 10.736 1.696 -18.624 1.00 84.69 98 TYR A CA 1
ATOM 780 C C . TYR A 1 98 ? 10.894 3.185 -18.331 1.00 84.69 98 TYR A C 1
ATOM 782 O O . TYR A 1 98 ? 9.898 3.858 -18.070 1.00 84.69 98 TYR A O 1
ATOM 790 N N . LYS A 1 99 ? 12.115 3.730 -18.387 1.00 84.69 99 LYS A N 1
ATOM 791 C CA . LYS A 1 99 ? 12.341 5.173 -18.208 1.00 84.69 99 LYS A CA 1
ATOM 792 C C . LYS A 1 99 ? 11.667 5.987 -19.308 1.00 84.69 99 LYS A C 1
ATOM 794 O O . LYS A 1 99 ? 11.118 7.042 -19.003 1.00 84.69 99 LYS A O 1
ATOM 799 N N . VAL A 1 100 ? 11.680 5.508 -20.553 1.00 84.44 100 VAL A N 1
ATOM 800 C CA . VAL A 1 100 ? 10.971 6.162 -21.664 1.00 84.44 100 VAL A CA 1
ATOM 801 C C . VAL A 1 100 ? 9.469 6.168 -21.392 1.00 84.44 100 VAL A C 1
ATOM 803 O O . VAL A 1 100 ? 8.832 7.214 -21.502 1.00 84.44 100 VAL A O 1
ATOM 806 N N . PHE A 1 101 ? 8.903 5.042 -20.950 1.00 82.12 101 PHE A N 1
ATOM 807 C CA . PHE A 1 101 ? 7.478 4.969 -20.620 1.00 82.12 101 PHE A CA 1
ATOM 808 C C . PHE A 1 101 ? 7.108 5.837 -19.421 1.00 82.12 101 PHE A C 1
ATOM 810 O O . PHE A 1 101 ? 6.192 6.646 -19.522 1.00 82.12 101 PHE A O 1
ATOM 817 N N . ALA A 1 102 ? 7.850 5.747 -18.318 1.00 81.94 102 ALA A N 1
ATOM 818 C CA . ALA A 1 102 ? 7.610 6.502 -17.088 1.00 81.94 102 ALA A CA 1
ATOM 819 C C . ALA A 1 102 ? 7.614 8.031 -17.293 1.00 81.94 102 ALA A C 1
ATOM 821 O O . ALA A 1 102 ? 7.025 8.764 -16.492 1.00 81.94 102 ALA A O 1
ATOM 822 N N . ARG A 1 103 ? 8.266 8.509 -18.363 1.00 82.50 103 ARG A N 1
ATOM 823 C CA . ARG A 1 103 ? 8.303 9.919 -18.775 1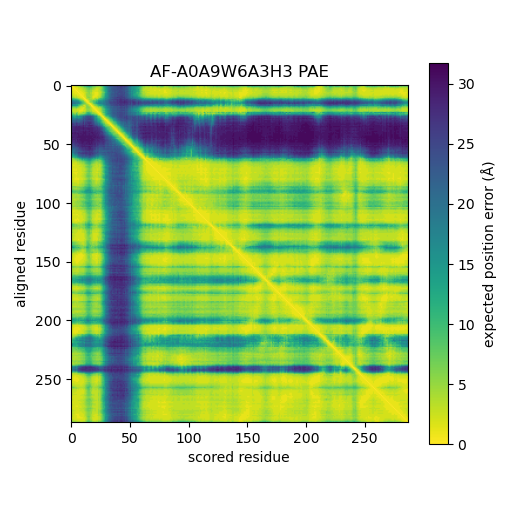.00 82.50 103 ARG A CA 1
ATOM 824 C C . ARG A 1 103 ? 7.103 10.367 -19.610 1.00 82.50 103 ARG A C 1
ATOM 826 O O . ARG A 1 103 ? 6.885 11.569 -19.701 1.00 82.50 103 ARG A O 1
ATOM 833 N N . LYS A 1 104 ? 6.298 9.450 -20.163 1.00 84.69 104 LYS A N 1
ATOM 834 C CA . LYS A 1 104 ? 5.048 9.805 -20.866 1.00 84.69 104 LYS A CA 1
ATOM 835 C C . LYS A 1 104 ? 4.061 10.521 -19.937 1.00 84.69 104 LYS A C 1
ATOM 837 O O . LYS A 1 104 ? 3.317 11.402 -20.361 1.00 84.69 104 LYS A O 1
ATOM 842 N N . TRP A 1 105 ? 4.086 10.195 -18.644 1.00 86.75 105 TRP A N 1
ATOM 843 C CA . TRP A 1 105 ? 3.286 10.892 -17.641 1.00 86.75 105 TRP A CA 1
ATOM 844 C C . TRP A 1 105 ? 3.965 12.182 -17.181 1.00 86.75 105 TRP A C 1
ATOM 846 O O . TRP A 1 105 ? 5.017 12.152 -16.543 1.00 86.75 105 TRP A O 1
ATOM 856 N N . ARG A 1 106 ? 3.301 13.319 -17.425 1.00 84.75 106 ARG A N 1
ATOM 857 C CA . ARG A 1 106 ? 3.762 14.672 -17.047 1.00 84.75 106 ARG A CA 1
ATOM 858 C C . ARG A 1 106 ? 4.308 14.767 -15.613 1.00 84.75 106 ARG A C 1
ATOM 860 O O . ARG A 1 106 ? 5.403 15.272 -15.392 1.00 84.75 106 ARG A O 1
ATOM 867 N N . THR A 1 107 ? 3.583 14.242 -14.628 1.00 86.88 107 THR A N 1
ATOM 868 C CA . THR A 1 107 ? 3.966 14.296 -13.206 1.00 86.88 107 THR A CA 1
ATOM 869 C C . THR A 1 107 ? 3.860 12.919 -12.555 1.00 86.88 107 THR A C 1
ATOM 871 O O . THR A 1 107 ? 3.177 12.035 -13.072 1.00 86.88 107 THR A O 1
ATOM 874 N N . LEU A 1 108 ? 4.515 12.735 -11.401 1.00 87.25 108 LEU A N 1
ATOM 875 C CA . LEU A 1 108 ? 4.331 11.533 -10.582 1.00 87.25 108 LEU A CA 1
ATOM 876 C C . LEU A 1 108 ? 2.858 11.363 -10.176 1.00 87.25 108 LEU A C 1
ATOM 878 O O . LEU A 1 108 ? 2.350 10.249 -10.205 1.00 87.25 108 LEU A O 1
ATOM 882 N N . GLY A 1 109 ? 2.167 12.465 -9.860 1.00 88.56 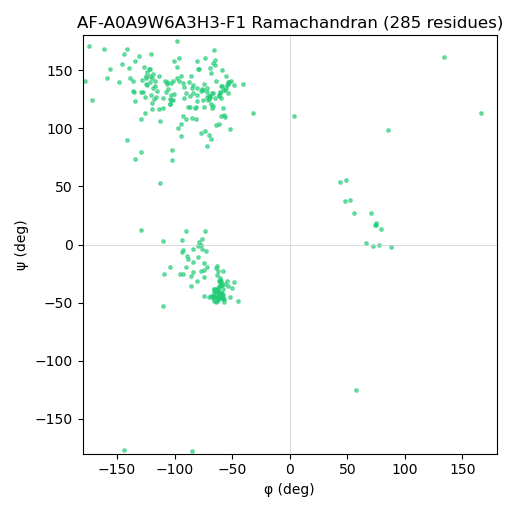109 GLY A N 1
ATOM 883 C CA . GLY A 1 109 ? 0.736 12.446 -9.555 1.00 88.56 109 GLY A CA 1
ATOM 884 C C . GLY A 1 109 ? -0.100 11.942 -10.729 1.00 88.56 109 GLY A C 1
ATOM 885 O O . GLY A 1 109 ? -0.927 11.064 -10.539 1.00 88.56 109 GLY A O 1
ATOM 886 N N . HIS A 1 110 ? 0.193 12.400 -11.951 1.00 89.38 110 HIS A N 1
ATOM 887 C CA . HIS A 1 110 ? -0.497 11.930 -13.154 1.00 89.38 110 HIS A CA 1
ATOM 888 C C . HIS A 1 110 ? -0.279 10.428 -13.391 1.00 89.38 110 HIS A C 1
ATOM 890 O O . HIS A 1 110 ? -1.224 9.724 -13.721 1.00 89.38 110 HIS A O 1
ATOM 896 N N . LEU A 1 111 ? 0.941 9.925 -13.167 1.00 91.44 111 LEU A N 1
ATOM 897 C CA . LEU A 1 111 ? 1.216 8.487 -13.205 1.00 91.44 111 LEU A CA 1
ATOM 898 C C . LEU A 1 111 ? 0.409 7.721 -12.142 1.00 91.44 111 LEU A C 1
ATOM 900 O O . LEU A 1 111 ? -0.138 6.670 -12.450 1.00 91.44 111 LEU A O 1
ATOM 904 N N . CYS A 1 112 ? 0.326 8.229 -10.908 1.00 92.38 112 CYS A N 1
ATOM 905 C CA . CYS A 1 112 ? -0.445 7.581 -9.840 1.00 92.38 112 CYS A CA 1
ATOM 906 C C . CYS A 1 112 ? -1.947 7.580 -10.138 1.00 92.38 112 CYS A C 1
ATOM 908 O O . CYS A 1 112 ? -2.619 6.588 -9.881 1.00 92.38 112 CYS A O 1
ATOM 910 N N . ASP A 1 113 ? -2.472 8.680 -10.676 1.00 92.25 113 ASP A N 1
ATOM 911 C CA . ASP A 1 113 ? -3.889 8.804 -11.002 1.00 92.25 113 ASP A CA 1
ATOM 912 C C . ASP A 1 113 ? -4.265 7.846 -12.136 1.00 92.25 113 ASP A C 1
ATOM 914 O O . ASP A 1 113 ? -5.200 7.068 -11.978 1.00 92.25 113 ASP A O 1
ATOM 918 N N . GLU A 1 114 ? -3.472 7.784 -13.208 1.00 92.62 114 GLU A N 1
ATOM 919 C CA . GLU A 1 114 ? -3.631 6.778 -14.269 1.00 92.62 114 GLU A CA 1
ATOM 920 C C . GLU A 1 114 ? -3.511 5.348 -13.726 1.00 92.62 114 GLU A C 1
ATOM 922 O O . GLU A 1 114 ? -4.336 4.496 -14.055 1.00 92.62 114 GLU A O 1
ATOM 927 N N . ALA A 1 115 ? -2.552 5.096 -12.828 1.00 94.06 115 ALA A N 1
ATOM 928 C CA . ALA A 1 115 ? -2.400 3.795 -12.185 1.00 94.06 115 ALA A CA 1
ATOM 929 C C . ALA A 1 115 ? -3.639 3.398 -11.375 1.00 94.06 115 ALA A C 1
ATOM 931 O O . ALA A 1 115 ? -4.044 2.240 -11.386 1.00 94.06 115 ALA A O 1
ATOM 932 N N . HIS A 1 116 ? -4.305 4.360 -10.739 1.00 94.62 116 HIS A N 1
ATOM 933 C CA . HIS A 1 116 ? -5.586 4.172 -10.057 1.00 94.62 116 HIS A CA 1
ATOM 934 C C . HIS A 1 116 ? -6.798 4.150 -10.999 1.00 94.62 116 HIS A C 1
ATOM 936 O O . HIS A 1 116 ? -7.919 3.968 -10.531 1.00 94.62 116 HIS A O 1
ATOM 942 N N . GLY A 1 117 ? -6.630 4.315 -12.311 1.00 91.81 117 GLY A N 1
ATOM 943 C CA . GLY A 1 117 ? -7.746 4.422 -13.256 1.00 91.81 117 GLY A CA 1
ATOM 944 C C . GLY A 1 117 ? -8.521 5.737 -13.123 1.00 91.81 117 GLY A C 1
ATOM 945 O O . GLY A 1 117 ? -9.713 5.782 -13.404 1.00 91.81 117 GLY A O 1
ATOM 946 N N . MET A 1 118 ? -7.862 6.795 -12.650 1.00 89.38 118 MET A N 1
ATOM 947 C CA . MET A 1 118 ? -8.392 8.152 -12.553 1.00 89.38 118 MET A CA 1
ATOM 948 C C . MET A 1 118 ? -7.839 9.013 -13.687 1.00 89.38 118 MET A C 1
ATOM 950 O O . MET A 1 118 ? -6.976 9.873 -13.475 1.00 89.38 118 MET A O 1
ATOM 954 N N . SER A 1 119 ? -8.309 8.780 -14.911 1.00 79.56 119 SER A N 1
ATOM 955 C CA . SER A 1 119 ? -7.804 9.531 -16.056 1.00 79.56 119 SER A CA 1
ATOM 956 C C . SER A 1 119 ? -8.047 11.028 -15.901 1.00 79.56 119 SER A C 1
ATOM 958 O O . SER A 1 119 ? -9.138 11.483 -15.546 1.00 79.56 119 SER A O 1
ATOM 960 N N . GLN A 1 120 ? -6.977 11.798 -16.120 1.00 76.06 120 GLN A N 1
ATOM 961 C CA . GLN A 1 120 ? -6.941 13.249 -15.897 1.00 76.06 120 GLN A CA 1
ATOM 962 C C . GLN A 1 120 ? -7.335 13.671 -14.464 1.00 76.06 120 GLN A C 1
ATOM 964 O O . GLN A 1 120 ? -7.833 14.777 -14.256 1.00 76.06 120 GLN A O 1
ATOM 969 N N . GLY A 1 121 ? -7.127 12.798 -13.470 1.00 76.88 121 GLY A N 1
ATOM 970 C CA . GLY A 1 121 ? -7.458 13.071 -12.069 1.00 76.88 121 GLY A CA 1
ATOM 971 C C . GLY A 1 121 ? -8.960 13.013 -11.765 1.00 76.88 121 GLY A C 1
ATOM 972 O O . GLY A 1 121 ? -9.404 13.554 -10.752 1.00 76.88 121 GLY A O 1
ATOM 973 N N . SER A 1 122 ? -9.752 12.382 -12.637 1.00 83.06 122 SER A N 1
ATOM 974 C CA . SER A 1 122 ? -11.201 12.225 -12.482 1.00 83.06 122 SER A CA 1
ATOM 975 C C . SER A 1 122 ? -11.604 10.752 -12.474 1.00 83.06 122 SER A C 1
ATOM 977 O O . SER A 1 122 ? -10.927 9.917 -13.064 1.00 83.06 122 SER A O 1
ATOM 979 N N . MET A 1 123 ? -12.701 10.430 -11.790 1.00 88.19 123 MET A N 1
ATOM 980 C CA . MET A 1 123 ? -13.237 9.072 -11.679 1.00 88.19 123 MET A CA 1
ATOM 981 C C . MET A 1 123 ? -14.696 9.070 -12.143 1.00 88.19 123 MET A C 1
ATOM 983 O O . MET A 1 123 ? -15.441 9.997 -11.817 1.00 88.19 123 MET A O 1
ATOM 987 N N . SER A 1 124 ? -15.099 8.051 -12.908 1.00 89.25 124 SER A N 1
ATOM 988 C CA . SER A 1 124 ? -16.485 7.920 -13.367 1.00 89.25 124 SER A CA 1
ATOM 989 C C . SER A 1 124 ? -17.435 7.653 -12.192 1.00 89.25 124 SER A C 1
ATOM 991 O O . SER A 1 124 ? -17.027 7.113 -11.165 1.00 89.25 124 SER A O 1
ATOM 993 N N . GLU A 1 125 ? -18.722 7.984 -12.328 1.00 88.81 125 GLU A N 1
ATOM 994 C CA . GLU A 1 125 ? -19.708 7.670 -11.278 1.00 88.81 125 GLU A CA 1
ATOM 995 C C . GLU A 1 125 ? -19.800 6.161 -10.999 1.00 88.81 125 GLU A C 1
ATOM 997 O O . GLU A 1 125 ? -19.997 5.760 -9.853 1.00 88.81 125 GLU A O 1
ATOM 1002 N N . GLN A 1 126 ? -19.607 5.327 -12.028 1.00 91.31 126 GLN A N 1
ATOM 1003 C CA . GLN A 1 126 ? -19.595 3.868 -11.900 1.00 91.31 126 GLN A CA 1
ATOM 1004 C C . GLN A 1 126 ? -18.399 3.389 -11.072 1.00 91.31 126 GLN A C 1
ATOM 1006 O O . GLN A 1 126 ? -18.569 2.575 -10.167 1.00 91.31 126 GLN A O 1
ATOM 1011 N N . ASP A 1 127 ? -17.208 3.934 -11.326 1.00 91.81 127 ASP A N 1
ATOM 1012 C CA . ASP A 1 127 ? -16.007 3.628 -10.545 1.00 91.81 127 ASP A CA 1
ATOM 1013 C C . ASP A 1 127 ? -16.124 4.123 -9.098 1.00 91.81 127 ASP A C 1
ATOM 1015 O O . ASP A 1 127 ? -15.703 3.427 -8.173 1.00 91.81 127 ASP A O 1
ATOM 1019 N N . ILE A 1 128 ? -16.731 5.298 -8.884 1.00 91.25 128 ILE A N 1
ATOM 1020 C CA . ILE A 1 128 ? -17.005 5.817 -7.537 1.00 91.25 128 ILE A CA 1
ATOM 1021 C C . ILE A 1 128 ? -17.958 4.877 -6.797 1.00 91.25 128 ILE A C 1
ATOM 1023 O O . ILE A 1 128 ? -17.699 4.558 -5.640 1.00 91.25 128 ILE A O 1
ATOM 1027 N N . GLU A 1 129 ? -19.041 4.418 -7.429 1.00 92.19 129 GLU A N 1
ATOM 1028 C CA . GLU A 1 129 ? -19.975 3.480 -6.795 1.00 92.19 129 GLU A CA 1
ATOM 1029 C C . GLU A 1 129 ? -19.315 2.127 -6.506 1.00 92.19 129 GLU A C 1
ATOM 1031 O O . GLU A 1 129 ? -19.516 1.580 -5.425 1.00 92.19 129 GLU A O 1
ATOM 1036 N N . ALA A 1 130 ? -18.482 1.618 -7.418 1.00 92.88 130 ALA A N 1
ATOM 1037 C CA . ALA A 1 130 ? -17.780 0.349 -7.238 1.00 92.88 130 ALA A CA 1
ATOM 1038 C C . ALA A 1 130 ? -16.764 0.387 -6.083 1.00 92.88 130 ALA A C 1
ATOM 1040 O O . ALA A 1 130 ? -16.641 -0.580 -5.334 1.00 92.88 130 ALA A O 1
ATOM 1041 N N . ARG A 1 131 ? -16.036 1.500 -5.926 1.00 93.81 131 ARG A N 1
ATOM 1042 C CA . ARG A 1 131 ? -14.965 1.647 -4.921 1.00 93.81 131 ARG A CA 1
ATOM 1043 C C . ARG A 1 131 ? -15.445 2.246 -3.611 1.00 93.81 131 ARG A C 1
ATOM 1045 O O . ARG A 1 131 ? -14.833 2.031 -2.572 1.00 93.81 131 ARG A O 1
ATOM 1052 N N . PHE A 1 132 ? -16.526 3.011 -3.638 1.00 92.62 132 PHE A N 1
ATOM 1053 C 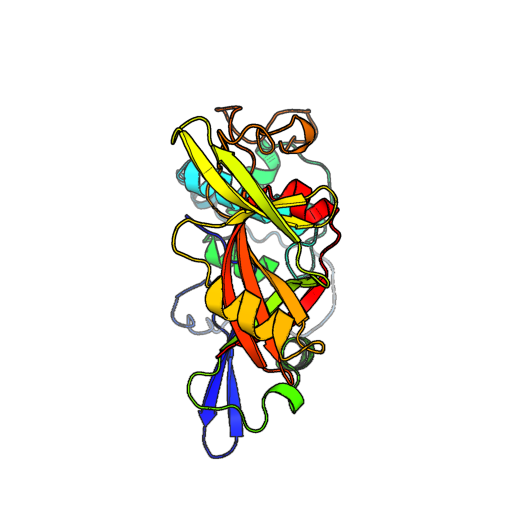CA . PHE A 1 132 ? -17.116 3.630 -2.460 1.00 92.62 132 PHE A CA 1
ATOM 1054 C C . PHE A 1 132 ? -18.629 3.434 -2.493 1.00 92.62 132 PHE A C 1
ATOM 1056 O O . PHE A 1 132 ? -19.341 4.392 -2.763 1.00 92.62 132 PHE A O 1
ATOM 1063 N N . PRO A 1 133 ? -19.165 2.237 -2.226 1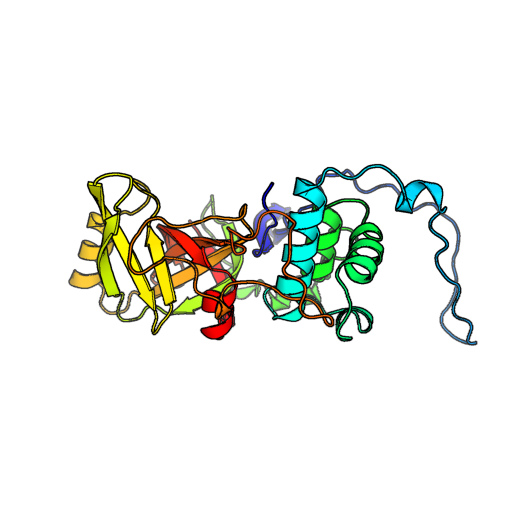.00 90.25 133 PRO A N 1
ATOM 1064 C CA . PRO A 1 133 ? -20.600 1.970 -2.318 1.00 90.25 133 PRO A CA 1
ATOM 1065 C C . PRO A 1 133 ? -21.471 2.946 -1.513 1.00 90.25 133 PRO A C 1
ATOM 1067 O O . PRO A 1 133 ? -21.128 3.365 -0.406 1.00 90.25 133 PRO A O 1
ATOM 1070 N N . SER A 1 134 ? -22.610 3.348 -2.072 1.00 86.06 134 SER A N 1
ATOM 1071 C CA . SER A 1 134 ? -23.500 4.362 -1.485 1.00 86.06 134 SER A CA 1
ATOM 1072 C C . SER A 1 134 ? -24.057 3.979 -0.112 1.00 86.06 134 SER A C 1
ATOM 1074 O O . SER A 1 134 ? -24.231 4.857 0.733 1.00 86.06 134 SER A O 1
ATOM 1076 N N . ASN A 1 135 ? -24.262 2.687 0.152 1.00 83.38 135 ASN A N 1
ATOM 1077 C CA . ASN A 1 135 ? -24.663 2.168 1.463 1.00 83.38 135 ASN A CA 1
ATOM 1078 C C . ASN A 1 135 ? -23.626 2.456 2.564 1.00 83.38 135 ASN A C 1
ATOM 1080 O O . ASN A 1 135 ? -24.019 2.697 3.699 1.00 83.38 135 ASN A O 1
ATOM 1084 N N . MET A 1 136 ? -22.329 2.507 2.237 1.00 80.19 136 MET A N 1
ATOM 1085 C CA . MET A 1 136 ? -21.276 2.877 3.192 1.00 80.19 136 MET A CA 1
ATOM 1086 C C . MET A 1 136 ? -21.255 4.380 3.499 1.00 80.19 136 MET A C 1
ATOM 1088 O O . MET A 1 136 ? -20.746 4.791 4.536 1.00 80.19 136 MET A O 1
ATOM 1092 N N . ARG A 1 137 ? -21.808 5.217 2.611 1.00 78.69 137 ARG A N 1
ATOM 1093 C CA . ARG A 1 137 ? -21.779 6.687 2.726 1.00 78.69 137 ARG A CA 1
ATOM 1094 C C . ARG A 1 137 ? -22.946 7.268 3.522 1.00 78.69 137 ARG A C 1
ATOM 1096 O O . ARG A 1 137 ? -22.964 8.468 3.799 1.00 78.69 137 ARG A O 1
ATOM 1103 N N . GLN A 1 138 ? -23.975 6.474 3.805 1.00 74.56 138 GLN A N 1
ATOM 1104 C CA . GLN A 1 138 ? -25.171 6.963 4.484 1.00 74.56 138 GLN A CA 1
ATOM 1105 C C . GLN A 1 138 ? -24.903 7.123 5.982 1.00 74.56 138 GLN A C 1
ATOM 1107 O O . GLN A 1 138 ? -24.366 6.234 6.629 1.00 74.56 138 GLN A O 1
ATOM 1112 N N . GLY A 1 139 ? -25.280 8.274 6.547 1.00 72.81 139 GLY A N 1
ATOM 1113 C CA . GLY A 1 139 ? -25.157 8.510 7.990 1.00 72.81 139 GLY A CA 1
ATOM 1114 C C . GLY A 1 139 ? -23.733 8.774 8.496 1.00 72.81 139 GLY A C 1
ATOM 1115 O O . GLY A 1 139 ? -23.511 8.712 9.703 1.00 72.81 139 GLY A O 1
ATOM 1116 N N . CYS A 1 140 ? -22.775 9.104 7.620 1.00 80.62 140 CYS A N 1
ATOM 1117 C CA . CYS A 1 140 ? -21.394 9.352 8.035 1.00 80.62 140 CYS A CA 1
ATOM 1118 C C . CYS A 1 140 ? -21.269 10.525 9.026 1.00 80.62 140 CYS A C 1
ATOM 1120 O O . CYS A 1 140 ? -21.774 11.625 8.745 1.00 80.62 140 CYS A O 1
ATOM 1122 N N . PRO A 1 141 ? -20.546 10.344 10.147 1.00 81.62 141 PRO A N 1
ATOM 1123 C CA . PRO A 1 141 ? -20.253 11.432 11.065 1.00 81.62 141 PRO A CA 1
ATO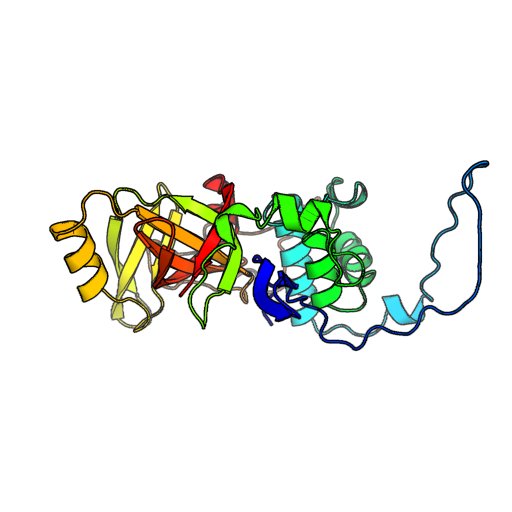M 1124 C C . PRO A 1 141 ? -19.358 12.497 10.403 1.00 81.62 141 PRO A C 1
ATOM 1126 O O . PRO A 1 141 ? -18.605 12.199 9.467 1.00 81.62 141 PRO A O 1
ATOM 1129 N N . PRO A 1 142 ? -19.407 13.757 10.871 1.00 81.50 142 PRO A N 1
ATOM 1130 C CA . PRO A 1 142 ? -18.439 14.774 10.468 1.00 81.50 142 PRO A CA 1
ATOM 1131 C C . PRO A 1 142 ? -16.998 14.288 10.671 1.00 81.50 142 PRO A C 1
ATOM 1133 O O . PRO A 1 142 ? -16.702 13.651 11.675 1.00 81.50 142 PRO A O 1
ATOM 1136 N N . GLY A 1 143 ? -16.111 14.594 9.722 1.00 84.31 143 GLY A N 1
ATOM 1137 C CA . GLY A 1 143 ? -14.711 14.150 9.761 1.00 84.31 143 GLY A CA 1
ATOM 1138 C C . GLY A 1 143 ? -14.448 12.782 9.126 1.00 84.31 143 GLY A C 1
ATOM 1139 O O . GLY A 1 143 ? -13.293 12.389 9.029 1.00 84.31 143 GLY A O 1
ATOM 1140 N N . SER A 1 144 ? -15.485 12.093 8.640 1.00 90.44 144 SER A N 1
ATOM 1141 C CA . SER A 1 144 ? -15.323 10.823 7.923 1.00 90.44 144 SER A CA 1
ATOM 1142 C C . SER A 1 144 ? -14.439 10.967 6.685 1.00 90.44 144 SER A C 1
ATOM 1144 O O . SER A 1 144 ? -14.622 11.889 5.886 1.00 90.44 144 SER A O 1
ATOM 1146 N N . ILE A 1 145 ? -13.536 10.011 6.491 1.00 93.94 145 ILE A N 1
ATOM 1147 C CA . ILE A 1 145 ? -12.720 9.861 5.286 1.00 93.94 145 ILE A CA 1
ATOM 1148 C C . ILE A 1 145 ? -12.884 8.427 4.799 1.00 93.94 145 ILE A C 1
ATOM 1150 O O . ILE A 1 145 ? -12.747 7.485 5.569 1.00 93.94 145 ILE A O 1
ATOM 1154 N N . PHE A 1 146 ? -13.151 8.247 3.515 1.00 95.00 146 PHE A N 1
ATOM 1155 C CA . PHE A 1 146 ? -13.135 6.934 2.894 1.00 95.00 146 PHE A CA 1
ATOM 1156 C C . PHE A 1 146 ? -11.796 6.687 2.217 1.00 95.00 146 PHE A C 1
ATOM 1158 O O . PHE A 1 146 ? -11.237 7.583 1.580 1.00 95.00 146 PHE A O 1
ATOM 1165 N N . VAL A 1 147 ? -11.300 5.462 2.333 1.00 96.31 147 VAL A N 1
ATOM 1166 C CA . VAL A 1 147 ? -10.086 5.023 1.650 1.00 96.31 147 VAL A CA 1
ATOM 1167 C C . VAL A 1 147 ? -10.351 3.724 0.908 1.00 96.31 147 VAL A C 1
ATOM 1169 O O . VAL A 1 147 ? -10.917 2.795 1.473 1.00 96.31 147 VAL A O 1
ATOM 1172 N N . TYR A 1 148 ? -9.948 3.670 -0.357 1.00 97.25 148 TYR A N 1
ATOM 1173 C CA . TYR A 1 148 ? -9.950 2.459 -1.168 1.00 97.25 148 TYR A CA 1
ATOM 1174 C C . TYR A 1 148 ? -8.507 2.081 -1.493 1.00 97.25 148 TYR A C 1
ATOM 1176 O O . TYR A 1 148 ? -7.784 2.861 -2.121 1.00 97.25 148 TYR A O 1
ATOM 1184 N N . THR A 1 149 ? -8.068 0.920 -1.010 1.00 98.12 149 THR A N 1
ATOM 1185 C CA . THR A 1 149 ? -6.674 0.471 -1.123 1.00 98.12 149 THR A CA 1
ATOM 1186 C C . THR A 1 149 ? -6.540 -1.035 -0.899 1.00 98.12 149 THR A C 1
ATOM 1188 O O . THR A 1 149 ? -7.474 -1.688 -0.433 1.00 98.12 149 THR A O 1
ATOM 1191 N N . GLN A 1 150 ? -5.370 -1.587 -1.220 1.00 98.06 150 GLN A N 1
ATOM 1192 C CA . GLN A 1 150 ? -4.999 -2.943 -0.839 1.00 98.06 150 GLN A CA 1
ATOM 1193 C C . GLN A 1 150 ? -4.889 -3.082 0.681 1.00 98.06 150 GLN A C 1
ATOM 1195 O O . GLN A 1 150 ? -4.354 -2.209 1.371 1.00 98.06 150 GLN A O 1
ATOM 1200 N N . SER A 1 151 ? -5.350 -4.216 1.195 1.00 98.00 151 SER A N 1
ATOM 1201 C CA . SER A 1 151 ? -5.370 -4.502 2.622 1.00 98.00 151 SER A CA 1
ATOM 1202 C C . SER A 1 151 ? -5.131 -5.977 2.941 1.00 98.00 151 SER A C 1
ATOM 1204 O O . SER A 1 151 ? -5.409 -6.857 2.121 1.00 98.00 151 SER A O 1
ATOM 1206 N N . LEU A 1 152 ? -4.630 -6.229 4.153 1.00 97.50 152 LEU A N 1
ATOM 1207 C CA . LEU A 1 152 ? -4.519 -7.554 4.764 1.00 97.50 152 LEU A CA 1
ATOM 1208 C C . LEU A 1 152 ? -5.345 -7.594 6.050 1.00 97.50 152 LEU A C 1
ATOM 1210 O O . LEU A 1 152 ? -5.264 -6.672 6.863 1.00 97.50 152 LEU A O 1
ATOM 1214 N N . ASN A 1 153 ? -6.116 -8.663 6.242 1.00 94.94 153 ASN A N 1
ATOM 1215 C CA . ASN A 1 153 ? -6.830 -8.918 7.490 1.00 94.94 153 ASN A CA 1
ATOM 1216 C C . ASN A 1 153 ? -5.863 -9.539 8.511 1.00 94.94 153 ASN A C 1
ATOM 1218 O O . ASN A 1 153 ? -5.182 -10.513 8.202 1.00 94.94 153 ASN A O 1
ATOM 1222 N N . LEU A 1 154 ? -5.803 -8.963 9.711 1.00 93.25 154 LEU A N 1
ATOM 1223 C CA . LEU A 1 154 ? -4.873 -9.334 10.774 1.00 93.25 154 LEU A CA 1
ATOM 1224 C C . LEU A 1 154 ? -5.600 -9.956 11.965 1.00 93.25 154 LEU A C 1
ATOM 1226 O O . LEU A 1 154 ? -5.440 -9.500 13.093 1.00 93.25 154 LEU A O 1
ATOM 1230 N N . ASN A 1 155 ? -6.416 -10.979 11.729 1.00 86.94 155 ASN A N 1
ATOM 1231 C CA . ASN A 1 155 ? -7.150 -11.666 12.786 1.00 86.94 155 ASN A CA 1
ATOM 1232 C C . ASN A 1 155 ? -6.636 -13.107 12.953 1.00 86.94 155 ASN A C 1
ATOM 1234 O O . ASN A 1 155 ? -6.952 -13.955 12.116 1.00 86.94 155 ASN A O 1
ATOM 1238 N N . PRO A 1 156 ? -5.884 -13.420 14.028 1.00 87.44 156 PRO A N 1
ATOM 1239 C CA . PRO A 1 156 ? -5.507 -12.544 15.145 1.00 87.44 156 PRO A CA 1
ATOM 1240 C C . PRO A 1 156 ? -4.333 -11.602 14.826 1.00 87.44 156 PRO A C 1
ATOM 1242 O O . PRO A 1 156 ? -3.430 -11.956 14.070 1.00 87.44 156 PRO A O 1
ATOM 1245 N N . LEU A 1 157 ? -4.300 -10.433 15.480 1.00 92.38 157 LEU A N 1
ATOM 1246 C CA . LEU A 1 157 ? -3.196 -9.481 15.340 1.00 92.38 157 LEU A CA 1
ATOM 1247 C C . LEU A 1 157 ? -1.975 -10.005 16.100 1.00 92.38 157 LEU A C 1
ATOM 1249 O O . LEU A 1 157 ? -2.009 -10.141 17.330 1.00 92.38 157 LEU A O 1
ATOM 1253 N N . GLN A 1 158 ? -0.893 -10.256 15.368 1.00 93.62 158 GLN A N 1
ATOM 1254 C CA . GLN A 1 158 ? 0.384 -10.694 15.917 1.00 93.62 158 GLN A CA 1
ATOM 1255 C C . GLN A 1 158 ? 1.375 -9.530 15.935 1.00 93.62 158 GLN A C 1
ATOM 1257 O O . GLN A 1 158 ? 1.617 -8.873 14.922 1.00 93.62 158 GLN A O 1
ATOM 1262 N N . LEU A 1 159 ? 1.916 -9.264 17.123 1.00 93.25 159 LEU A N 1
ATOM 1263 C CA . LEU A 1 159 ? 2.913 -8.233 17.369 1.00 93.25 159 LEU A CA 1
ATOM 1264 C C . LEU A 1 159 ? 4.126 -8.882 18.021 1.00 93.25 159 LEU A C 1
ATOM 1266 O O . LEU A 1 159 ? 3.971 -9.681 18.947 1.00 93.25 159 LEU A O 1
ATOM 1270 N N . SER A 1 160 ? 5.321 -8.503 17.586 1.00 92.19 160 SER A N 1
ATOM 1271 C CA . SER A 1 160 ? 6.564 -8.994 18.174 1.00 92.19 160 SER A CA 1
ATOM 1272 C C . SER A 1 160 ? 7.599 -7.888 18.303 1.00 92.19 160 SER A C 1
ATOM 1274 O O . SER A 1 160 ? 7.601 -6.918 17.547 1.00 92.19 160 SER A O 1
ATOM 1276 N N . LEU A 1 161 ? 8.481 -8.024 19.289 1.00 91.31 161 LEU A N 1
ATOM 1277 C CA . LEU A 1 161 ? 9.630 -7.142 19.445 1.00 91.31 161 LEU A CA 1
ATOM 1278 C C . LEU A 1 161 ? 10.778 -7.682 18.594 1.00 91.31 161 LEU A C 1
ATOM 1280 O O . LEU A 1 161 ? 11.126 -8.862 18.679 1.00 91.31 161 LEU A O 1
ATOM 1284 N N . LYS A 1 162 ? 11.349 -6.820 17.757 1.00 88.94 162 LYS A N 1
ATOM 1285 C CA . LYS A 1 162 ? 12.530 -7.096 16.940 1.00 88.94 162 LYS A CA 1
ATOM 1286 C C . LYS A 1 162 ? 13.649 -6.162 17.369 1.00 88.94 162 LYS A C 1
ATOM 1288 O O . LYS A 1 162 ? 13.415 -4.987 17.633 1.00 88.94 162 LYS A O 1
ATOM 1293 N N . LYS A 1 163 ? 14.873 -6.675 17.409 1.00 83.75 163 LYS A N 1
ATOM 1294 C CA . LYS A 1 163 ? 16.035 -5.886 17.803 1.00 83.75 163 LYS A CA 1
ATOM 1295 C C . LYS A 1 163 ? 16.536 -5.053 16.628 1.00 83.75 163 LYS A C 1
ATOM 1297 O O . LYS A 1 163 ? 16.959 -5.608 15.611 1.00 83.75 163 LYS A O 1
ATOM 1302 N N . ASP A 1 164 ? 16.518 -3.736 16.781 1.00 80.75 164 ASP A N 1
ATOM 1303 C CA . ASP A 1 164 ? 17.169 -2.833 15.842 1.00 80.75 164 ASP A CA 1
ATOM 1304 C C . ASP A 1 164 ? 18.632 -2.649 16.236 1.00 80.75 164 ASP A C 1
ATOM 1306 O O . ASP A 1 164 ? 18.952 -2.195 17.339 1.00 80.75 164 ASP A O 1
ATOM 1310 N N . MET A 1 165 ? 19.534 -3.045 15.341 1.00 76.12 165 MET A N 1
ATOM 1311 C CA . MET A 1 165 ? 20.968 -3.039 15.623 1.00 76.12 165 MET A CA 1
ATOM 1312 C C . MET A 1 165 ? 21.558 -1.628 15.600 1.00 76.12 165 MET A C 1
ATOM 1314 O O . MET A 1 165 ? 22.518 -1.367 16.326 1.00 76.12 165 MET A O 1
ATOM 1318 N N . SER A 1 166 ? 20.964 -0.723 14.818 1.00 73.19 166 SER A N 1
ATOM 1319 C CA . SER A 1 166 ? 21.425 0.659 14.654 1.00 73.19 166 SER A CA 1
ATOM 1320 C C . SER A 1 166 ? 21.104 1.511 15.882 1.00 73.19 166 SER A C 1
ATOM 1322 O O . SER A 1 166 ? 21.950 2.242 16.394 1.00 73.19 166 SER A O 1
ATOM 1324 N N . LEU A 1 167 ? 19.885 1.361 16.403 1.00 72.62 167 LEU A N 1
ATOM 1325 C CA . LEU A 1 167 ? 19.361 2.113 17.539 1.00 72.62 167 LEU A CA 1
ATOM 1326 C C . LEU A 1 167 ? 19.580 1.387 18.870 1.00 72.62 167 LEU A C 1
ATOM 1328 O O . LEU A 1 167 ? 19.275 1.954 19.917 1.00 72.62 167 LEU A O 1
ATOM 1332 N N . GLN A 1 168 ? 20.078 0.145 18.830 1.00 79.25 168 GLN A N 1
ATOM 1333 C CA . GLN A 1 168 ? 20.255 -0.737 19.989 1.00 79.25 168 GLN A CA 1
ATOM 1334 C C . GLN A 1 168 ? 19.002 -0.812 20.876 1.00 79.25 168 GLN A C 1
ATOM 1336 O O . GLN A 1 168 ? 19.094 -0.862 22.103 1.00 79.25 168 GLN A O 1
ATOM 1341 N N . LYS A 1 169 ? 17.820 -0.812 20.253 1.00 82.81 169 LYS A N 1
ATOM 1342 C CA . LYS A 1 169 ? 16.526 -0.854 20.941 1.00 82.81 169 LYS A CA 1
ATOM 1343 C C . LYS A 1 169 ? 15.590 -1.857 20.287 1.00 82.81 169 LYS A C 1
ATOM 1345 O O . LYS A 1 169 ? 15.732 -2.174 19.105 1.00 82.81 169 LYS A O 1
ATOM 1350 N N . ASP A 1 170 ? 14.607 -2.305 21.051 1.00 86.94 170 ASP A N 1
ATOM 1351 C CA . ASP A 1 170 ? 13.524 -3.109 20.506 1.00 86.94 170 ASP A CA 1
ATOM 1352 C C . ASP A 1 170 ? 12.551 -2.216 19.729 1.00 86.94 170 ASP A C 1
ATOM 1354 O O . ASP A 1 170 ? 12.136 -1.151 20.190 1.00 86.94 170 ASP A O 1
ATOM 1358 N N . ILE A 1 171 ? 12.190 -2.663 18.532 1.00 87.56 171 ILE A N 1
ATOM 1359 C CA . ILE A 1 171 ? 11.176 -2.063 17.674 1.00 87.56 171 ILE A CA 1
ATOM 1360 C C . ILE A 1 171 ? 10.062 -3.082 17.492 1.00 87.56 171 ILE A C 1
ATOM 1362 O O . ILE A 1 171 ? 10.295 -4.270 17.273 1.00 87.56 171 ILE A O 1
ATOM 1366 N N . LEU A 1 172 ? 8.827 -2.611 17.585 1.00 92.50 172 LEU A N 1
ATOM 1367 C CA . LEU A 1 172 ? 7.666 -3.454 17.382 1.00 92.50 172 LEU A CA 1
ATOM 1368 C C . LEU A 1 172 ? 7.469 -3.758 15.890 1.00 92.50 172 LEU A C 1
ATOM 1370 O O . LEU A 1 172 ? 7.578 -2.873 15.042 1.00 92.50 172 LEU A O 1
ATOM 1374 N N . ALA A 1 173 ? 7.129 -4.998 15.572 1.00 94.06 173 ALA A N 1
ATOM 1375 C CA . ALA A 1 173 ? 6.760 -5.441 14.239 1.00 94.06 173 ALA A CA 1
ATOM 1376 C C . ALA A 1 173 ? 5.351 -6.038 14.250 1.00 94.06 173 ALA A C 1
ATOM 1378 O O . ALA A 1 173 ? 4.948 -6.690 15.213 1.00 94.06 173 ALA A O 1
ATOM 1379 N N . ILE A 1 174 ? 4.620 -5.815 13.162 1.00 95.44 174 ILE A N 1
ATOM 1380 C CA . ILE A 1 174 ? 3.370 -6.503 12.842 1.00 95.44 174 ILE A CA 1
ATOM 1381 C C . ILE A 1 174 ? 3.732 -7.718 11.988 1.00 95.44 174 ILE A C 1
ATOM 1383 O O . ILE A 1 174 ? 4.415 -7.563 10.972 1.00 95.44 174 ILE A O 1
ATOM 1387 N N . GLU A 1 175 ? 3.282 -8.902 12.399 1.00 94.62 175 GLU A N 1
ATOM 1388 C CA . GLU A 1 175 ? 3.566 -10.161 11.702 1.00 94.62 175 GLU A CA 1
ATOM 1389 C C . GLU A 1 175 ? 2.373 -10.599 10.847 1.00 94.62 175 GLU A C 1
ATOM 1391 O O . GLU A 1 175 ? 1.235 -10.634 11.322 1.00 94.62 175 GLU A O 1
ATOM 1396 N N . VAL A 1 176 ? 2.638 -10.920 9.577 1.00 91.38 176 VAL A N 1
ATOM 1397 C CA . VAL A 1 176 ? 1.642 -11.388 8.606 1.00 91.38 176 VAL A CA 1
ATOM 1398 C C . VAL A 1 176 ? 2.269 -12.477 7.735 1.00 91.38 176 VAL A C 1
ATOM 1400 O O . VAL A 1 176 ? 2.889 -12.183 6.718 1.00 91.38 176 VAL A O 1
ATOM 1403 N N . GLY A 1 177 ? 2.164 -13.741 8.150 1.00 87.06 177 GLY A N 1
ATOM 1404 C CA . GLY A 1 177 ? 2.882 -14.829 7.477 1.00 87.06 177 GLY A CA 1
ATOM 1405 C C . GLY A 1 177 ? 4.394 -14.565 7.463 1.00 87.06 177 GLY A C 1
ATOM 1406 O O . GLY A 1 177 ? 4.981 -14.295 8.508 1.00 87.06 177 GLY A O 1
ATOM 1407 N N . ASP A 1 178 ? 5.003 -14.577 6.275 1.00 85.50 178 ASP A N 1
ATOM 1408 C CA . ASP A 1 178 ? 6.430 -14.259 6.077 1.00 85.50 178 ASP A CA 1
ATOM 1409 C C . ASP A 1 178 ? 6.715 -12.748 5.960 1.00 85.50 178 ASP A C 1
ATOM 1411 O O . ASP A 1 178 ? 7.870 -12.313 5.861 1.00 85.50 178 ASP A O 1
ATOM 1415 N N . PHE A 1 179 ? 5.669 -11.920 5.969 1.00 90.94 179 PHE A N 1
ATOM 1416 C CA . PHE A 1 179 ? 5.784 -10.473 5.933 1.00 90.94 179 PHE A CA 1
ATOM 1417 C C . PHE A 1 179 ? 5.865 -9.883 7.343 1.00 90.94 179 PHE A C 1
ATOM 1419 O O . PHE A 1 179 ? 5.038 -10.140 8.217 1.00 90.94 179 PHE A O 1
ATOM 1426 N N . LEU A 1 180 ? 6.865 -9.027 7.540 1.00 92.62 180 LEU A N 1
ATOM 1427 C CA . LEU A 1 180 ? 7.059 -8.241 8.750 1.00 92.62 180 LEU A CA 1
ATOM 1428 C C . LEU A 1 180 ? 6.975 -6.759 8.385 1.00 92.62 180 LEU A C 1
ATOM 1430 O O . LEU A 1 180 ? 7.724 -6.282 7.528 1.00 92.62 180 LEU A O 1
ATOM 1434 N N . ALA A 1 181 ? 6.089 -6.027 9.055 1.00 94.06 181 ALA A N 1
ATOM 1435 C CA . ALA A 1 181 ? 5.998 -4.577 8.932 1.00 94.06 181 ALA A CA 1
ATOM 1436 C C . ALA A 1 181 ? 6.475 -3.916 10.228 1.00 94.06 181 ALA A C 1
ATOM 1438 O O . ALA A 1 181 ? 5.869 -4.109 11.283 1.00 94.06 181 ALA A O 1
ATOM 1439 N N . LEU A 1 182 ? 7.546 -3.121 10.163 1.00 93.44 182 LEU A N 1
ATOM 1440 C CA . LEU A 1 182 ? 8.029 -2.378 11.326 1.00 93.44 182 LEU A CA 1
ATOM 1441 C C . LEU A 1 182 ? 7.091 -1.252 11.658 1.00 93.44 182 LEU A C 1
ATOM 1443 O O . LEU A 1 182 ? 6.812 -0.394 10.824 1.00 93.44 182 LEU A O 1
ATOM 1447 N N . VAL A 1 183 ? 6.668 -1.226 12.907 1.00 93.81 183 VAL A N 1
ATOM 1448 C CA . VAL A 1 183 ? 5.899 -0.129 13.456 1.00 93.81 183 VAL A CA 1
ATOM 1449 C C . VAL A 1 183 ? 6.790 1.103 13.518 1.00 93.81 183 VAL A C 1
ATOM 1451 O O . VAL A 1 183 ? 7.911 1.067 14.025 1.00 93.81 183 VAL A O 1
ATOM 1454 N N . ILE A 1 184 ? 6.278 2.216 13.001 1.00 90.88 184 ILE A N 1
ATOM 1455 C CA . ILE A 1 184 ? 6.951 3.505 13.123 1.00 90.88 184 ILE A CA 1
ATOM 1456 C C . ILE A 1 184 ? 6.879 3.924 14.590 1.00 90.88 184 ILE A C 1
ATOM 1458 O O . ILE A 1 184 ? 5.792 3.955 15.176 1.00 90.88 184 ILE A O 1
ATOM 1462 N N . ASP A 1 185 ? 8.033 4.240 15.172 1.00 86.25 185 ASP A N 1
ATOM 1463 C CA . ASP A 1 185 ? 8.153 4.568 16.592 1.00 86.25 185 ASP A CA 1
ATOM 1464 C C . ASP A 1 185 ? 7.189 5.693 17.007 1.00 86.25 185 ASP A C 1
ATOM 1466 O O . ASP A 1 185 ? 6.962 6.651 16.263 1.00 86.25 185 ASP A O 1
ATOM 1470 N N . GLY A 1 186 ? 6.560 5.534 18.171 1.00 88.06 186 GLY A N 1
ATOM 1471 C CA . GLY A 1 186 ? 5.538 6.449 18.691 1.00 88.06 186 GLY A CA 1
ATOM 1472 C C . GLY A 1 186 ? 4.218 6.509 17.905 1.00 88.06 186 GLY A C 1
ATOM 1473 O O . GLY A 1 186 ? 3.333 7.278 18.273 1.00 88.06 186 GLY A O 1
ATOM 1474 N N . SER A 1 187 ? 4.044 5.733 16.827 1.00 93.94 187 SER A N 1
ATOM 1475 C CA . SER A 1 187 ? 2.823 5.800 16.010 1.00 93.94 187 SER A CA 1
ATOM 1476 C C . SER A 1 187 ? 1.708 4.853 16.454 1.00 93.94 187 SER A C 1
ATOM 1478 O O . SER A 1 187 ? 0.560 5.066 16.051 1.00 93.94 187 SER A O 1
ATOM 1480 N N . ILE A 1 188 ? 2.040 3.818 17.235 1.00 94.25 188 ILE A N 1
ATOM 1481 C CA . ILE A 1 188 ? 1.117 2.753 17.633 1.00 94.25 188 ILE A CA 1
ATOM 1482 C C . ILE A 1 188 ? 0.426 3.044 18.964 1.00 94.25 188 ILE A C 1
ATOM 1484 O O . ILE A 1 188 ? 1.047 3.487 19.926 1.00 94.25 188 ILE A O 1
ATOM 1488 N N . ASN A 1 189 ? -0.866 2.741 19.028 1.00 93.94 189 ASN A N 1
ATOM 1489 C CA . ASN A 1 189 ? -1.682 2.847 20.225 1.00 93.94 189 ASN A CA 1
ATOM 1490 C C . ASN A 1 189 ? -1.897 1.456 20.847 1.00 93.94 189 ASN A C 1
ATOM 1492 O O . ASN A 1 189 ? -2.919 0.805 20.626 1.00 93.94 189 ASN A O 1
ATOM 1496 N N . ILE A 1 190 ? -0.903 0.990 21.609 1.00 91.88 190 ILE A N 1
ATOM 1497 C CA . ILE A 1 190 ? -0.931 -0.328 22.268 1.00 91.88 190 ILE A CA 1
ATOM 1498 C C . ILE A 1 190 ? -2.069 -0.443 23.280 1.00 91.88 190 ILE A C 1
ATOM 1500 O O . ILE A 1 190 ? -2.714 -1.487 23.351 1.00 91.88 190 ILE A O 1
ATOM 1504 N N . GLU A 1 191 ? -2.341 0.620 24.039 1.00 91.50 191 GLU A N 1
ATOM 1505 C CA . GLU A 1 191 ? -3.424 0.642 25.028 1.00 91.50 191 GLU A CA 1
ATOM 1506 C C . GLU A 1 191 ? -4.768 0.339 24.366 1.00 91.50 191 GLU A C 1
ATOM 1508 O O . GLU A 1 191 ? -5.516 -0.523 24.828 1.00 91.50 191 GLU A O 1
ATOM 1513 N N . ARG A 1 192 ? -5.031 0.979 23.223 1.00 89.00 192 ARG A N 1
ATOM 1514 C CA . ARG A 1 192 ? -6.244 0.755 22.441 1.00 89.00 192 ARG A CA 1
ATOM 1515 C C . ARG A 1 192 ? -6.306 -0.650 21.853 1.00 89.00 192 ARG A C 1
ATOM 1517 O O . ARG A 1 192 ? -7.337 -1.303 21.985 1.00 89.00 192 ARG A O 1
ATOM 1524 N N . ILE A 1 193 ? -5.212 -1.141 21.267 1.00 91.69 193 ILE A N 1
ATOM 1525 C CA . ILE A 1 193 ? -5.143 -2.511 20.734 1.00 91.69 193 ILE A CA 1
ATOM 1526 C C . ILE A 1 193 ? -5.465 -3.529 21.834 1.00 91.69 193 ILE A C 1
ATOM 1528 O O . ILE A 1 193 ? -6.289 -4.419 21.630 1.00 91.69 193 ILE A O 1
ATOM 1532 N N . ASN A 1 194 ? -4.857 -3.382 23.012 1.00 90.56 194 ASN A N 1
ATOM 1533 C CA . ASN A 1 194 ? -5.093 -4.270 24.148 1.00 90.56 194 ASN A CA 1
ATOM 1534 C C . ASN A 1 194 ? -6.535 -4.177 24.650 1.00 90.56 194 ASN A C 1
ATOM 1536 O O . ASN A 1 194 ? -7.162 -5.210 24.880 1.00 90.56 194 ASN A O 1
ATOM 1540 N N . HIS A 1 195 ? -7.080 -2.962 24.760 1.00 89.38 195 HIS A N 1
ATOM 1541 C CA . HIS A 1 195 ? -8.471 -2.747 25.147 1.00 89.38 195 HIS A CA 1
ATOM 1542 C C . HIS A 1 195 ? -9.432 -3.468 24.193 1.00 89.38 195 HIS A C 1
ATOM 1544 O O . HIS A 1 195 ? -10.296 -4.219 24.644 1.00 89.38 195 HIS A O 1
ATOM 1550 N N . VAL A 1 196 ? -9.254 -3.287 22.881 1.00 87.38 196 VAL A N 1
ATOM 1551 C CA . VAL A 1 196 ? -10.083 -3.920 21.846 1.00 87.38 196 VAL A CA 1
ATOM 1552 C C . VAL A 1 196 ? -9.979 -5.443 21.914 1.00 87.38 196 VAL A C 1
ATOM 1554 O O . VAL A 1 196 ? -11.007 -6.111 21.966 1.00 87.38 196 VAL A O 1
ATOM 1557 N N . ARG A 1 197 ? -8.765 -6.001 22.013 1.00 85.81 197 ARG A N 1
ATOM 1558 C CA . ARG A 1 197 ? -8.554 -7.458 22.116 1.00 85.81 197 ARG A CA 1
ATOM 1559 C C . ARG A 1 197 ? -9.216 -8.086 23.344 1.00 85.81 197 ARG A C 1
ATOM 1561 O O . ARG A 1 197 ? -9.566 -9.259 23.297 1.00 85.81 197 ARG A O 1
ATOM 1568 N N . GLN A 1 198 ? -9.343 -7.338 24.439 1.00 85.75 198 GLN A N 1
ATOM 1569 C CA . GLN A 1 198 ? -9.937 -7.826 25.686 1.00 85.75 198 GLN A CA 1
ATOM 1570 C C . GLN A 1 198 ? -11.465 -7.702 25.715 1.00 85.75 198 GLN A C 1
ATOM 1572 O O . GLN A 1 198 ? -12.122 -8.561 26.295 1.00 85.75 198 GLN A O 1
ATOM 1577 N N . HIS A 1 199 ? -12.024 -6.644 25.119 1.00 84.25 199 HIS A N 1
ATOM 1578 C CA . HIS A 1 199 ? -13.436 -6.285 25.308 1.00 84.25 199 HIS A CA 1
ATOM 1579 C C . HIS A 1 199 ? -14.306 -6.535 24.073 1.00 84.25 199 HIS A C 1
ATOM 1581 O O . HIS A 1 199 ? -15.502 -6.767 24.220 1.00 84.25 199 HIS A O 1
ATOM 1587 N N . ASN A 1 200 ? -13.716 -6.533 22.875 1.00 78.56 200 ASN A N 1
ATOM 1588 C CA . ASN A 1 200 ? -14.438 -6.617 21.609 1.00 78.56 200 ASN A CA 1
ATOM 1589 C C . ASN A 1 200 ? -13.840 -7.732 20.731 1.00 78.56 200 ASN A C 1
ATOM 1591 O O . ASN A 1 200 ? -13.069 -7.442 19.814 1.00 78.56 200 ASN A O 1
ATOM 1595 N N . PRO A 1 201 ? -14.181 -9.011 20.980 1.00 71.69 201 PRO A N 1
ATOM 1596 C CA . PRO A 1 201 ? -13.649 -10.135 20.202 1.00 71.69 201 PRO A CA 1
ATOM 1597 C C . PRO A 1 201 ? -14.043 -10.089 18.715 1.00 71.69 201 PRO A C 1
ATOM 1599 O O . PRO A 1 201 ? -13.333 -10.649 17.887 1.00 71.69 201 PRO A O 1
ATOM 1602 N N . GLU A 1 202 ? -15.129 -9.388 18.375 1.00 76.38 202 GLU A N 1
ATOM 1603 C CA . GLU A 1 202 ? -15.595 -9.179 16.995 1.00 76.38 202 GLU A CA 1
ATOM 1604 C C . GLU A 1 202 ? -14.828 -8.074 16.245 1.00 76.38 202 GLU A C 1
ATOM 1606 O O . GLU A 1 202 ? -15.000 -7.907 15.036 1.00 76.38 202 GLU A O 1
ATOM 1611 N N . SER A 1 203 ? -14.003 -7.280 16.936 1.00 78.38 203 SER A N 1
ATOM 1612 C CA . SER A 1 203 ? -13.231 -6.225 16.282 1.00 78.38 203 SER A CA 1
ATOM 1613 C C . SER A 1 203 ? -12.111 -6.816 15.433 1.00 78.38 203 SER A C 1
ATOM 1615 O O . SER A 1 203 ? -11.297 -7.612 15.900 1.00 78.38 203 SER A O 1
ATOM 1617 N N . CYS A 1 204 ? -12.024 -6.349 14.190 1.00 90.88 204 CYS A N 1
ATOM 1618 C CA . CYS A 1 204 ? -11.035 -6.815 13.226 1.00 90.88 204 CYS A CA 1
ATOM 1619 C C . CYS A 1 204 ? -9.882 -5.823 13.103 1.00 90.88 204 CYS A C 1
ATOM 1621 O O . CYS A 1 204 ? -10.108 -4.614 13.035 1.00 90.88 204 CYS A O 1
ATOM 1623 N N . PHE A 1 205 ? -8.654 -6.318 12.981 1.00 95.38 205 PHE A N 1
ATOM 1624 C CA . PHE A 1 205 ? -7.517 -5.490 12.587 1.00 95.38 205 PHE A CA 1
ATOM 1625 C C . PHE A 1 205 ? -7.237 -5.652 11.096 1.00 95.38 205 PHE A C 1
ATOM 1627 O O . PHE A 1 205 ? -7.380 -6.730 10.521 1.00 95.38 205 PHE A O 1
ATOM 1634 N N . SER A 1 206 ? -6.850 -4.569 10.435 1.00 97.25 206 SER A N 1
ATOM 1635 C CA . SER A 1 206 ? -6.451 -4.594 9.031 1.00 97.25 206 SER A CA 1
ATOM 1636 C C . SER A 1 206 ? -5.241 -3.707 8.803 1.00 97.25 206 SER A C 1
ATOM 1638 O O . SER A 1 206 ? -5.102 -2.648 9.415 1.00 97.25 206 SER A O 1
ATOM 1640 N N . LEU A 1 207 ? -4.356 -4.148 7.917 1.00 97.94 207 LEU A N 1
ATOM 1641 C CA . LEU A 1 207 ? -3.192 -3.388 7.482 1.00 97.94 207 LEU A CA 1
ATOM 1642 C C . LEU A 1 207 ? -3.467 -2.832 6.094 1.00 97.94 207 LEU A C 1
ATOM 1644 O O . LEU A 1 207 ? -3.745 -3.604 5.182 1.00 97.94 207 LEU A O 1
ATOM 1648 N N . LEU A 1 208 ? -3.415 -1.513 5.941 1.00 98.38 208 LEU A N 1
ATOM 1649 C CA . LEU A 1 208 ? -3.757 -0.812 4.705 1.00 98.38 208 LEU A CA 1
ATOM 1650 C C . LEU A 1 208 ? -2.497 -0.315 4.001 1.00 98.38 208 LEU A C 1
ATOM 1652 O O . LEU A 1 208 ? -1.660 0.324 4.641 1.00 98.38 208 LEU A O 1
ATOM 1656 N N . ALA A 1 209 ? -2.393 -0.524 2.690 1.00 97.94 209 ALA A N 1
ATOM 1657 C CA . ALA A 1 209 ? -1.375 0.108 1.855 1.00 97.94 209 ALA A CA 1
ATOM 1658 C C . ALA A 1 209 ? -1.662 1.606 1.690 1.00 97.94 209 ALA A C 1
ATOM 1660 O O . ALA A 1 209 ? -2.737 1.986 1.230 1.00 97.94 209 ALA A O 1
ATOM 1661 N N . ILE A 1 210 ? -0.710 2.476 2.035 1.00 96.00 210 ILE A N 1
ATOM 1662 C CA . ILE A 1 210 ? -0.915 3.933 1.973 1.00 96.00 210 ILE A CA 1
ATOM 1663 C C . ILE A 1 210 ? -0.100 4.564 0.854 1.00 96.00 210 ILE A C 1
ATOM 1665 O O . ILE A 1 210 ? -0.640 5.281 0.009 1.00 96.00 210 ILE A O 1
ATOM 1669 N N . SER A 1 211 ? 1.203 4.303 0.824 1.00 94.50 211 SER A N 1
ATOM 1670 C CA . SER A 1 211 ? 2.074 4.885 -0.192 1.00 94.50 211 SER A CA 1
ATOM 1671 C C . SER A 1 211 ? 3.332 4.073 -0.418 1.00 94.50 211 SER A C 1
ATOM 1673 O O . SER A 1 211 ? 3.873 3.483 0.512 1.00 94.50 211 SER A O 1
ATOM 1675 N N . LEU A 1 212 ? 3.860 4.144 -1.635 1.00 91.44 212 LEU A N 1
ATOM 1676 C CA . LEU A 1 212 ? 5.254 3.816 -1.893 1.00 91.44 212 LEU A CA 1
ATOM 1677 C C . LEU A 1 212 ? 6.128 4.898 -1.269 1.00 91.44 212 LEU A C 1
ATOM 1679 O O . LEU A 1 212 ? 5.955 6.092 -1.550 1.00 91.44 212 LEU A O 1
ATOM 1683 N N . SER A 1 213 ? 7.052 4.475 -0.418 1.00 82.62 213 SER A N 1
ATOM 1684 C CA . SER A 1 213 ? 8.003 5.358 0.237 1.00 82.62 213 SER A CA 1
ATOM 1685 C C . SER A 1 213 ? 9.342 5.353 -0.487 1.00 82.62 213 SER A C 1
ATOM 1687 O O . SER A 1 213 ? 9.572 4.611 -1.446 1.00 82.62 213 SER A O 1
ATOM 1689 N N . GLU A 1 214 ? 10.248 6.209 -0.017 1.00 72.69 214 GLU A N 1
ATOM 1690 C CA . GLU A 1 214 ? 11.631 6.118 -0.456 1.00 72.69 214 GLU A CA 1
ATOM 1691 C C . GLU A 1 214 ? 12.195 4.730 -0.119 1.00 72.69 214 GLU A C 1
ATOM 1693 O O . GLU A 1 214 ? 11.734 4.099 0.842 1.00 72.69 214 GLU A O 1
ATOM 1698 N N . PRO A 1 215 ? 13.148 4.252 -0.933 1.00 71.75 215 PRO A N 1
ATOM 1699 C CA . PRO A 1 215 ? 13.907 3.053 -0.636 1.00 71.75 215 PRO A CA 1
ATOM 1700 C C . PRO A 1 215 ? 14.428 3.102 0.796 1.00 71.75 215 PRO A C 1
ATOM 1702 O O . PRO A 1 215 ? 14.852 4.156 1.275 1.00 71.75 215 PRO A O 1
ATOM 1705 N N . TRP A 1 216 ? 14.322 1.974 1.476 1.00 69.00 216 TRP A N 1
ATOM 1706 C CA . TRP A 1 216 ? 14.659 1.851 2.880 1.00 69.00 216 TRP A CA 1
ATOM 1707 C C . TRP A 1 216 ? 15.455 0.570 3.061 1.00 69.00 216 TRP A C 1
ATOM 1709 O O . TRP A 1 216 ? 15.044 -0.475 2.562 1.00 69.00 216 TRP A O 1
ATOM 1719 N N . ASP A 1 217 ? 16.573 0.675 3.766 1.00 66.69 217 ASP A N 1
ATOM 1720 C CA . ASP A 1 217 ? 17.296 -0.466 4.308 1.00 66.69 217 ASP A CA 1
ATOM 1721 C C . ASP A 1 217 ? 17.011 -0.527 5.808 1.00 66.69 217 ASP A C 1
ATOM 1723 O O . ASP A 1 217 ? 17.208 0.449 6.542 1.00 66.69 217 ASP A O 1
ATOM 1727 N N . SER A 1 218 ? 16.454 -1.650 6.251 1.00 66.81 218 SER A N 1
ATOM 1728 C CA . SER A 1 218 ? 16.256 -1.896 7.668 1.00 66.81 218 SER A CA 1
ATOM 1729 C C . SER A 1 218 ? 17.496 -2.565 8.247 1.00 66.81 218 SER A C 1
ATOM 1731 O O . SER A 1 218 ? 17.812 -3.710 7.928 1.00 66.81 218 SER A O 1
ATOM 1733 N N . GLU A 1 219 ? 18.134 -1.892 9.203 1.00 68.19 219 GLU A N 1
ATOM 1734 C CA . GLU A 1 219 ? 19.208 -2.482 10.012 1.00 68.19 219 GLU A CA 1
ATOM 1735 C C . GLU A 1 219 ? 18.685 -3.443 11.102 1.00 68.19 219 GLU A C 1
ATOM 1737 O O . GLU A 1 219 ? 19.452 -3.976 11.909 1.00 68.19 219 GLU A O 1
ATOM 1742 N N . THR A 1 220 ? 17.377 -3.709 11.132 1.00 66.44 220 THR A N 1
ATOM 1743 C CA . THR A 1 220 ? 16.776 -4.731 11.991 1.00 66.44 220 THR A CA 1
ATOM 1744 C C . THR A 1 220 ? 17.071 -6.121 11.416 1.00 66.44 220 THR A C 1
ATOM 1746 O O . THR A 1 220 ? 16.741 -6.412 10.269 1.00 66.44 220 THR A O 1
ATOM 1749 N N . GLU A 1 221 ? 17.672 -7.012 12.211 1.00 63.47 221 GLU A N 1
ATOM 1750 C CA . GLU A 1 221 ? 18.238 -8.296 11.748 1.00 63.47 221 GLU A CA 1
ATOM 1751 C C . GLU A 1 221 ? 17.257 -9.153 10.927 1.00 63.47 221 GLU A C 1
ATOM 1753 O O . GLU A 1 221 ? 17.598 -9.640 9.849 1.00 63.47 221 GLU A O 1
ATOM 1758 N N . HIS A 1 222 ? 16.011 -9.273 11.387 1.00 66.62 222 HIS A N 1
ATOM 1759 C CA . HIS A 1 222 ? 14.959 -10.063 10.728 1.00 66.62 222 HIS A CA 1
ATOM 1760 C C . HIS A 1 222 ? 14.351 -9.398 9.484 1.00 66.62 222 HIS A C 1
ATOM 1762 O O . HIS A 1 222 ? 13.495 -9.972 8.809 1.00 66.62 222 HIS A O 1
ATOM 1768 N N . LEU A 1 223 ? 14.779 -8.177 9.192 1.00 73.44 223 LEU A N 1
ATOM 1769 C CA . LEU A 1 223 ? 14.240 -7.314 8.155 1.00 73.44 223 LEU A CA 1
ATOM 1770 C C . LEU A 1 223 ? 15.317 -6.768 7.238 1.00 73.44 223 LEU A C 1
ATOM 1772 O O . LEU A 1 223 ? 15.023 -5.907 6.416 1.00 73.44 223 LEU A O 1
ATOM 1776 N N . LYS A 1 224 ? 16.533 -7.307 7.304 1.00 79.38 224 LYS A N 1
ATOM 1777 C CA . LYS A 1 224 ? 17.518 -7.037 6.268 1.00 79.38 224 LYS A CA 1
ATOM 1778 C C . LYS A 1 224 ? 16.929 -7.390 4.895 1.00 79.38 224 LYS A C 1
ATOM 1780 O O . LYS A 1 224 ? 16.250 -8.426 4.775 1.00 79.38 224 LYS A O 1
ATOM 1785 N N . PRO A 1 225 ? 17.154 -6.548 3.874 1.00 78.94 225 PRO A N 1
ATOM 1786 C CA . PRO A 1 225 ? 16.787 -6.869 2.508 1.00 78.94 225 PRO A CA 1
ATOM 1787 C C . PRO A 1 225 ? 17.389 -8.213 2.097 1.00 78.94 225 PRO A C 1
ATOM 1789 O O . PRO A 1 225 ? 18.582 -8.468 2.272 1.00 78.94 225 PRO A O 1
ATOM 1792 N N . ARG A 1 226 ? 16.558 -9.083 1.537 1.00 83.00 226 ARG A N 1
ATOM 1793 C CA . ARG A 1 226 ? 16.969 -10.315 0.864 1.00 83.00 226 ARG A CA 1
ATOM 1794 C C . ARG A 1 226 ? 17.060 -10.047 -0.630 1.00 83.00 226 ARG A C 1
ATOM 1796 O O . ARG A 1 226 ? 16.425 -9.127 -1.133 1.00 83.00 226 ARG A O 1
ATOM 1803 N N . THR A 1 227 ? 17.786 -10.883 -1.367 1.00 81.38 227 THR A N 1
ATOM 1804 C CA . THR A 1 227 ? 17.900 -10.764 -2.834 1.00 81.38 227 THR A CA 1
ATOM 1805 C C . THR A 1 227 ? 16.531 -10.713 -3.525 1.00 81.38 227 THR A C 1
ATOM 1807 O O . THR A 1 227 ? 16.349 -9.968 -4.484 1.00 81.38 227 THR A O 1
ATOM 1810 N N . GLU A 1 228 ? 15.548 -11.446 -2.998 1.00 84.75 228 GLU A N 1
ATOM 1811 C CA . GLU A 1 228 ? 14.171 -11.458 -3.498 1.00 84.75 228 GLU A CA 1
ATOM 1812 C C . GLU A 1 228 ? 13.456 -10.106 -3.380 1.00 84.75 228 GLU A C 1
ATOM 1814 O O . GLU A 1 228 ? 12.618 -9.817 -4.230 1.00 84.75 228 GLU A O 1
ATOM 1819 N N . ASP A 1 229 ? 13.843 -9.242 -2.433 1.00 84.88 229 ASP A N 1
ATOM 1820 C CA . ASP A 1 229 ? 13.238 -7.921 -2.207 1.00 84.88 229 ASP A CA 1
ATOM 1821 C C . ASP A 1 229 ? 13.647 -6.881 -3.268 1.00 84.88 229 ASP A C 1
ATOM 1823 O O . ASP A 1 229 ? 12.989 -5.847 -3.426 1.00 84.88 229 ASP A O 1
ATOM 1827 N N . PHE A 1 230 ? 14.706 -7.152 -4.037 1.00 85.62 230 PHE A N 1
ATOM 1828 C CA . PHE A 1 230 ? 15.222 -6.245 -5.061 1.00 85.62 230 PHE A CA 1
ATOM 1829 C C . PHE A 1 230 ? 14.508 -6.419 -6.399 1.00 85.62 230 PHE A C 1
ATOM 1831 O O . PHE A 1 230 ? 14.130 -7.519 -6.803 1.00 85.62 230 PHE A O 1
ATOM 1838 N N . TRP A 1 231 ? 14.336 -5.318 -7.126 1.00 86.62 231 TRP A N 1
ATOM 1839 C CA . TRP A 1 231 ? 13.736 -5.322 -8.459 1.00 86.62 231 TRP A CA 1
ATOM 1840 C C . TRP A 1 231 ? 14.804 -5.450 -9.535 1.00 86.62 231 TRP A C 1
ATOM 1842 O O . TRP A 1 231 ? 15.797 -4.728 -9.491 1.00 86.62 231 TRP A O 1
ATOM 1852 N N . TYR A 1 232 ? 14.550 -6.304 -10.525 1.00 87.56 232 TYR A N 1
ATOM 1853 C CA . TYR A 1 232 ? 15.423 -6.539 -11.672 1.00 87.56 232 TYR A CA 1
ATOM 1854 C C . TYR A 1 232 ? 14.646 -6.317 -12.970 1.00 87.56 232 TYR A C 1
ATOM 1856 O O . TYR A 1 232 ? 13.446 -6.597 -13.027 1.00 87.56 232 TYR A O 1
ATOM 1864 N N . ASP A 1 233 ? 15.317 -5.787 -13.989 1.00 88.81 233 ASP A N 1
ATOM 1865 C CA . ASP A 1 233 ? 14.757 -5.679 -15.336 1.00 88.81 233 ASP A CA 1
ATOM 1866 C C . ASP A 1 233 ? 14.953 -6.973 -16.145 1.00 88.81 233 ASP A C 1
ATOM 1868 O O . ASP A 1 233 ? 15.477 -7.968 -15.639 1.00 88.81 233 ASP A O 1
ATOM 1872 N N . SER A 1 234 ? 14.530 -6.980 -17.413 1.00 89.69 234 SER A N 1
ATOM 1873 C CA . SER A 1 234 ? 14.658 -8.157 -18.287 1.00 89.69 234 SER A CA 1
ATOM 1874 C C . SER A 1 234 ? 16.106 -8.586 -18.565 1.00 89.69 234 SER A C 1
ATOM 1876 O O . SER A 1 234 ? 16.327 -9.729 -18.958 1.00 89.69 234 SER A O 1
ATOM 1878 N N . ALA A 1 235 ? 17.088 -7.708 -18.341 1.00 90.19 235 ALA A N 1
ATOM 1879 C CA . ALA A 1 235 ? 18.513 -8.005 -18.471 1.00 90.19 235 ALA A CA 1
ATOM 1880 C C . ALA A 1 235 ? 19.151 -8.444 -17.138 1.00 90.19 235 ALA A C 1
ATOM 1882 O O . ALA A 1 235 ? 20.364 -8.642 -17.072 1.00 90.19 235 ALA A O 1
ATOM 1883 N N . GLY A 1 236 ? 18.358 -8.583 -16.069 1.00 86.81 236 GLY A N 1
ATOM 1884 C CA . GLY A 1 236 ? 18.854 -8.911 -14.734 1.00 86.81 236 GLY A CA 1
ATOM 1885 C C . GLY A 1 236 ? 19.565 -7.744 -14.047 1.00 86.81 236 GLY A C 1
ATOM 1886 O O . GLY A 1 236 ? 20.292 -7.955 -13.077 1.00 86.81 236 GLY A O 1
ATOM 1887 N N . VAL A 1 237 ? 19.378 -6.507 -14.520 1.00 87.12 237 VAL A N 1
ATOM 1888 C CA . VAL A 1 237 ? 19.986 -5.319 -13.913 1.00 87.12 237 VAL A CA 1
ATOM 1889 C C . VAL A 1 237 ? 19.107 -4.850 -12.750 1.00 87.12 237 VAL A C 1
ATOM 1891 O O . VAL A 1 237 ? 17.898 -4.690 -12.935 1.00 87.12 237 VAL A O 1
ATOM 1894 N N . PRO A 1 238 ? 19.659 -4.593 -11.551 1.00 82.38 238 PRO A N 1
ATOM 1895 C CA . PRO A 1 238 ? 18.872 -4.115 -10.419 1.00 82.38 238 PRO A CA 1
ATOM 1896 C C . PRO A 1 238 ? 18.369 -2.674 -10.615 1.00 82.38 238 PRO A C 1
ATOM 1898 O O . PRO A 1 238 ? 18.995 -1.852 -11.290 1.00 82.38 238 PRO A O 1
ATOM 1901 N N . LEU A 1 239 ? 17.231 -2.344 -10.001 1.00 77.56 239 LEU A N 1
ATOM 1902 C CA . LEU A 1 239 ? 16.621 -1.013 -10.050 1.00 77.56 239 LEU A CA 1
ATOM 1903 C C . LEU A 1 239 ? 17.409 0.017 -9.218 1.00 77.56 239 LEU A C 1
ATOM 1905 O O . LEU A 1 239 ? 17.057 0.323 -8.079 1.00 77.56 239 LEU A O 1
ATOM 1909 N N . GLY A 1 240 ? 18.444 0.611 -9.816 1.00 64.06 240 GLY A N 1
ATOM 1910 C CA . GLY A 1 240 ? 19.248 1.688 -9.225 1.00 64.06 240 GLY A CA 1
ATOM 1911 C C . GLY A 1 240 ? 20.754 1.464 -9.383 1.00 64.06 240 GLY A C 1
ATOM 1912 O O . GLY A 1 240 ? 21.194 0.358 -9.657 1.00 64.06 240 GLY A O 1
ATOM 1913 N N . GLN A 1 241 ? 21.552 2.529 -9.232 1.00 52.62 241 GLN A N 1
ATOM 1914 C CA . GLN A 1 241 ? 23.022 2.425 -9.215 1.00 52.62 241 GLN A CA 1
ATOM 1915 C C . GLN A 1 241 ? 23.574 2.094 -7.823 1.00 52.62 241 GLN A C 1
ATOM 1917 O O . GLN A 1 241 ? 24.634 1.488 -7.733 1.00 52.62 241 GLN A O 1
ATOM 1922 N N . ASN A 1 242 ? 22.852 2.468 -6.757 1.00 52.78 242 ASN A N 1
ATOM 1923 C CA . ASN A 1 242 ? 23.160 2.041 -5.395 1.00 52.78 242 ASN A CA 1
ATOM 1924 C C . ASN A 1 242 ? 22.351 0.770 -5.090 1.00 52.78 242 ASN A C 1
ATOM 1926 O O . ASN A 1 242 ? 21.126 0.865 -4.979 1.00 52.78 242 ASN A O 1
ATOM 1930 N N . PRO A 1 243 ? 23.002 -0.396 -4.966 1.00 51.03 243 PRO A N 1
ATOM 1931 C CA . PRO A 1 243 ? 22.359 -1.705 -4.868 1.00 51.03 243 PRO A CA 1
ATOM 1932 C C . PRO A 1 243 ? 21.690 -1.991 -3.513 1.00 51.03 243 PRO A C 1
ATOM 1934 O O . PRO A 1 243 ? 21.350 -3.138 -3.257 1.00 51.03 243 PRO A O 1
ATOM 1937 N N . HIS A 1 244 ? 21.521 -1.001 -2.633 1.00 53.94 244 HIS A N 1
ATOM 1938 C CA . HIS A 1 244 ? 21.290 -1.278 -1.212 1.00 53.94 244 HIS A CA 1
ATOM 1939 C C . HIS A 1 244 ? 19.823 -1.313 -0.771 1.00 53.94 244 HIS A C 1
ATOM 1941 O O . HIS A 1 244 ? 19.508 -2.071 0.137 1.00 53.94 244 HIS A O 1
ATOM 1947 N N . ASP A 1 245 ? 18.898 -0.630 -1.457 1.00 70.25 245 ASP A N 1
ATOM 1948 C CA . ASP A 1 245 ? 17.582 -0.407 -0.841 1.00 70.25 245 ASP A CA 1
ATOM 1949 C C . ASP A 1 245 ? 16.419 -0.885 -1.732 1.00 70.25 245 ASP A C 1
ATOM 1951 O O . ASP A 1 245 ? 16.170 -0.291 -2.795 1.00 70.25 245 ASP A O 1
ATOM 1955 N N . PRO A 1 246 ? 15.665 -1.920 -1.335 1.00 82.69 246 PRO A N 1
ATOM 1956 C CA . PRO A 1 246 ? 14.406 -2.273 -1.985 1.00 82.69 246 PRO A CA 1
ATOM 1957 C C . PRO A 1 246 ? 13.356 -1.162 -1.803 1.00 82.69 246 PRO A C 1
ATOM 1959 O O . PRO A 1 246 ? 13.429 -0.324 -0.899 1.00 82.69 246 PRO A O 1
ATOM 1962 N N . HIS A 1 247 ? 12.347 -1.132 -2.680 1.00 86.44 247 HIS A N 1
ATOM 1963 C CA . HIS A 1 247 ? 11.221 -0.210 -2.509 1.00 86.44 247 HIS A CA 1
ATOM 1964 C C . HIS A 1 247 ? 10.423 -0.586 -1.266 1.00 86.44 247 HIS A C 1
ATOM 1966 O O . HIS A 1 247 ? 10.015 -1.738 -1.096 1.00 86.44 247 HIS A O 1
ATOM 1972 N N . ALA A 1 248 ? 10.164 0.412 -0.431 1.00 89.62 248 ALA A N 1
ATOM 1973 C CA . ALA A 1 248 ? 9.360 0.254 0.762 1.00 89.62 248 ALA A CA 1
ATOM 1974 C C . ALA A 1 248 ? 7.927 0.757 0.556 1.00 89.62 248 ALA A C 1
ATOM 1976 O O . ALA A 1 248 ? 7.628 1.566 -0.330 1.00 89.62 248 ALA A O 1
ATOM 1977 N N . ILE A 1 249 ? 7.043 0.235 1.396 1.00 93.88 249 ILE A N 1
ATOM 1978 C CA . ILE A 1 249 ? 5.632 0.579 1.465 1.00 93.88 249 ILE A CA 1
ATOM 1979 C C . ILE A 1 249 ? 5.317 1.099 2.866 1.00 93.88 249 ILE A C 1
ATOM 1981 O O . ILE A 1 249 ? 5.653 0.463 3.865 1.00 93.88 249 ILE A O 1
ATOM 1985 N N . ASP A 1 250 ? 4.677 2.264 2.935 1.00 95.88 250 ASP A N 1
ATOM 1986 C CA . ASP A 1 250 ? 4.088 2.791 4.161 1.00 95.88 250 ASP A CA 1
ATOM 1987 C C . ASP A 1 250 ? 2.680 2.204 4.332 1.00 95.88 250 ASP A C 1
ATOM 1989 O O . ASP A 1 250 ? 1.873 2.187 3.393 1.00 95.88 250 ASP A O 1
ATOM 1993 N N . LEU A 1 251 ? 2.388 1.758 5.550 1.00 97.69 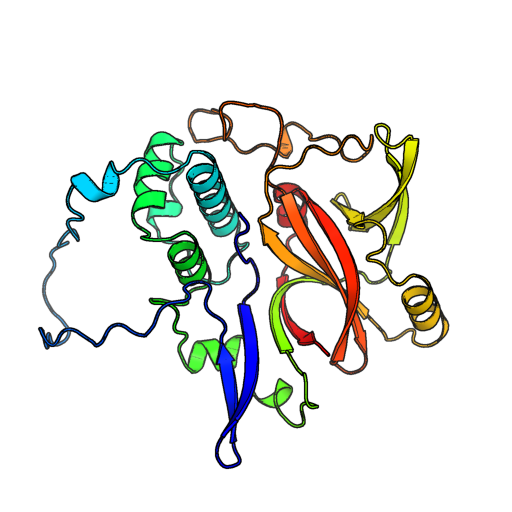251 LEU A N 1
ATOM 1994 C CA . LEU A 1 251 ? 1.183 1.029 5.916 1.00 97.69 251 LEU A CA 1
ATOM 1995 C C . LEU A 1 251 ? 0.476 1.697 7.095 1.00 97.69 251 LEU A C 1
ATOM 1997 O O . LEU A 1 251 ? 1.107 2.324 7.951 1.00 97.69 251 LEU A O 1
ATOM 2001 N N . MET A 1 252 ? -0.837 1.509 7.175 1.00 98.25 252 MET A N 1
ATOM 2002 C CA . MET A 1 252 ? -1.649 1.939 8.310 1.00 98.25 252 MET A CA 1
ATOM 2003 C C . MET A 1 252 ? -2.332 0.737 8.946 1.00 98.25 252 MET A C 1
ATOM 2005 O O . MET A 1 252 ? -3.090 0.036 8.282 1.00 98.25 252 MET A O 1
ATOM 2009 N N . LEU A 1 253 ? -2.083 0.519 10.235 1.00 97.88 253 LEU A N 1
ATOM 2010 C CA . LEU A 1 253 ? -2.855 -0.427 11.027 1.00 97.88 253 LEU A CA 1
ATOM 2011 C C . LEU A 1 253 ? -4.150 0.262 11.448 1.00 97.88 253 LEU A C 1
ATOM 2013 O O . LEU A 1 253 ? -4.113 1.311 12.102 1.00 97.88 253 LEU A O 1
ATOM 2017 N N . VAL A 1 254 ? -5.278 -0.340 11.096 1.00 96.88 254 VAL A N 1
ATOM 2018 C CA . VAL A 1 254 ? -6.598 0.092 11.540 1.00 96.88 254 VAL A CA 1
ATOM 2019 C C . VAL A 1 254 ? -7.281 -1.023 12.310 1.00 96.88 254 VAL A C 1
ATOM 2021 O O . VAL A 1 254 ? -7.151 -2.200 11.984 1.00 96.88 254 VAL A O 1
ATOM 2024 N N . GLU A 1 255 ? -8.022 -0.643 13.333 1.00 94.94 255 GLU A N 1
ATOM 2025 C CA . GLU A 1 255 ? -9.056 -1.488 13.919 1.00 94.94 255 GLU A CA 1
ATOM 2026 C C . GLU A 1 255 ? -10.392 -1.126 13.278 1.00 94.94 255 GLU A C 1
ATOM 2028 O O . GLU A 1 255 ? -10.624 0.045 12.977 1.00 94.94 255 GLU A O 1
ATOM 2033 N N . THR A 1 256 ? -11.268 -2.103 13.084 1.00 92.38 256 THR A N 1
ATOM 2034 C CA . THR A 1 256 ? -12.601 -1.893 12.523 1.00 92.38 256 THR A CA 1
ATOM 2035 C C . THR A 1 256 ? -13.648 -2.463 13.457 1.00 92.38 256 THR A C 1
ATOM 2037 O O . THR A 1 256 ? -13.596 -3.634 13.831 1.00 92.38 256 THR A O 1
ATOM 2040 N N . GLU A 1 257 ? -14.610 -1.620 13.806 1.00 88.62 257 GLU A N 1
ATOM 2041 C CA . GLU A 1 257 ? -15.727 -1.936 14.684 1.00 88.62 257 GLU A CA 1
ATOM 2042 C C . GLU A 1 257 ? -17.00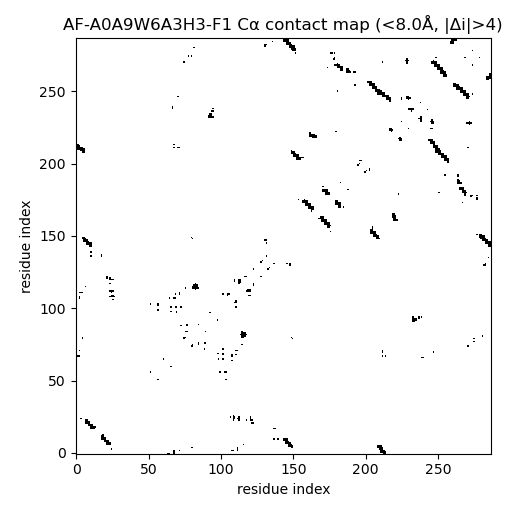4 -1.394 14.040 1.00 88.62 257 GLU A C 1
ATOM 2044 O O . GLU A 1 257 ? -17.093 -0.207 13.725 1.00 88.62 257 GLU A O 1
ATOM 2049 N N . ASN A 1 258 ? -17.991 -2.265 13.814 1.00 85.69 258 ASN A N 1
ATOM 2050 C CA . ASN A 1 258 ? -19.271 -1.899 13.192 1.00 85.69 258 ASN A CA 1
ATOM 2051 C C . ASN A 1 258 ? -19.114 -1.141 11.854 1.00 85.69 258 ASN A C 1
ATOM 2053 O O . ASN A 1 258 ? -19.841 -0.191 11.575 1.00 85.69 258 ASN A O 1
ATOM 2057 N N . GLY A 1 259 ? -18.130 -1.540 11.040 1.00 87.81 259 GLY A N 1
ATOM 2058 C CA . GLY A 1 259 ? -17.832 -0.922 9.741 1.00 87.81 259 GLY A CA 1
ATOM 2059 C C . GLY A 1 259 ? -17.074 0.408 9.811 1.00 87.81 259 GLY A C 1
ATOM 2060 O O . GLY A 1 259 ? -16.747 0.962 8.766 1.00 87.81 259 GLY A O 1
ATOM 2061 N N . ILE A 1 260 ? -16.761 0.899 11.013 1.00 89.88 260 ILE A N 1
ATOM 2062 C CA . ILE A 1 260 ? -15.993 2.122 11.235 1.00 89.88 260 ILE A CA 1
ATOM 2063 C C . ILE A 1 260 ? -14.572 1.748 11.639 1.00 89.88 260 ILE A C 1
ATOM 2065 O O . ILE A 1 260 ? -14.347 1.038 12.621 1.00 89.88 260 ILE A O 1
ATOM 2069 N N . SER A 1 261 ? -13.611 2.266 10.891 1.00 93.62 261 SER A N 1
ATOM 2070 C CA . SER A 1 261 ? -12.195 2.011 11.076 1.00 93.62 261 SER A CA 1
ATOM 2071 C C . SER A 1 261 ? -11.494 3.183 11.762 1.00 93.62 261 SER A C 1
ATOM 2073 O O . SER A 1 261 ? -11.735 4.349 11.453 1.00 93.62 261 SER A O 1
ATOM 2075 N N . ARG A 1 262 ? -10.586 2.880 12.689 1.00 93.75 262 ARG A N 1
ATOM 2076 C CA . ARG A 1 262 ? -9.765 3.876 13.393 1.00 93.75 262 ARG A CA 1
ATOM 2077 C C . ARG A 1 262 ? -8.301 3.501 13.307 1.00 93.75 262 ARG A C 1
ATOM 2079 O O . ARG A 1 262 ? -7.941 2.329 13.400 1.00 93.75 262 ARG A O 1
ATOM 2086 N N . ARG A 1 263 ? -7.435 4.501 13.143 1.00 95.06 263 ARG A N 1
ATOM 2087 C CA . ARG A 1 263 ? -5.988 4.273 13.080 1.00 95.06 263 ARG A CA 1
ATOM 2088 C C . ARG A 1 263 ? -5.465 3.816 14.441 1.00 95.06 263 ARG A C 1
ATOM 2090 O O . ARG A 1 263 ? -5.534 4.562 15.414 1.00 95.06 263 ARG A O 1
ATOM 2097 N N . ALA A 1 264 ? -4.868 2.631 14.464 1.00 95.44 264 ALA A N 1
ATOM 2098 C CA . ALA A 1 264 ? -4.191 2.064 15.624 1.00 95.44 264 ALA A CA 1
ATOM 2099 C C . ALA A 1 264 ? -2.660 2.150 15.513 1.00 95.44 264 ALA A C 1
ATOM 2101 O O . ALA A 1 264 ? -1.981 2.087 16.531 1.00 95.44 264 ALA A O 1
ATOM 2102 N N . GLY A 1 265 ? -2.100 2.329 14.312 1.00 96.69 265 GLY A N 1
ATOM 2103 C CA . GLY A 1 265 ? -0.654 2.471 14.131 1.00 96.69 265 GLY A CA 1
ATOM 2104 C C . GLY A 1 265 ? -0.236 2.804 12.705 1.00 96.69 265 GLY A C 1
ATOM 2105 O O . GLY A 1 265 ? -1.049 2.767 11.780 1.00 96.69 265 GLY A O 1
ATOM 2106 N N . LEU A 1 266 ? 1.041 3.136 12.525 1.00 97.31 266 LEU A N 1
ATOM 2107 C CA . LEU A 1 266 ? 1.686 3.192 11.215 1.00 97.31 266 LEU A CA 1
ATOM 2108 C C . LEU A 1 266 ? 2.835 2.193 11.178 1.00 97.31 266 LEU A C 1
ATOM 2110 O O . LEU A 1 266 ? 3.504 1.962 12.186 1.00 97.31 266 LEU A O 1
ATOM 2114 N N . ALA A 1 267 ? 3.074 1.624 10.007 1.00 95.56 267 ALA A N 1
ATOM 2115 C CA . ALA A 1 267 ? 4.164 0.692 9.806 1.00 95.56 267 ALA A CA 1
ATOM 2116 C C . ALA A 1 267 ? 4.823 0.886 8.442 1.00 95.56 267 ALA A C 1
ATOM 2118 O O . ALA A 1 267 ? 4.309 1.599 7.578 1.00 95.56 267 ALA A O 1
ATOM 2119 N N . ARG A 1 268 ? 5.973 0.250 8.253 1.00 93.88 268 ARG A N 1
ATOM 2120 C CA . ARG A 1 268 ? 6.692 0.196 6.988 1.00 93.88 268 ARG A CA 1
ATOM 2121 C C . ARG A 1 268 ? 7.193 -1.217 6.733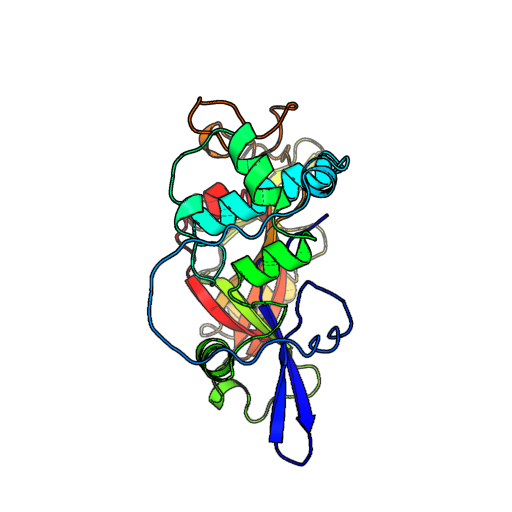 1.00 93.88 268 ARG A C 1
ATOM 2123 O O . ARG A 1 268 ? 7.654 -1.888 7.650 1.00 93.88 268 ARG A O 1
ATOM 2130 N N . GLY A 1 269 ? 7.124 -1.655 5.484 1.00 92.75 269 GLY A N 1
ATOM 2131 C CA . GLY A 1 269 ? 7.662 -2.941 5.046 1.00 92.75 269 GLY A CA 1
ATOM 2132 C C . GLY A 1 269 ? 8.239 -2.861 3.637 1.00 92.75 269 GLY A C 1
ATOM 2133 O O . GLY A 1 269 ? 8.242 -1.794 3.020 1.00 92.75 269 GLY A O 1
ATOM 2134 N N . TYR A 1 270 ? 8.706 -3.992 3.113 1.00 92.62 270 TYR A N 1
ATOM 2135 C CA . TYR A 1 270 ? 9.134 -4.095 1.718 1.00 92.62 270 TYR A CA 1
ATOM 2136 C C . TYR A 1 270 ? 7.956 -4.365 0.792 1.00 92.62 270 TYR A C 1
ATOM 2138 O O . TYR A 1 270 ? 7.102 -5.203 1.079 1.00 92.62 270 TYR A O 1
ATOM 2146 N N . LEU A 1 271 ? 7.939 -3.672 -0.347 1.00 92.69 271 LEU A N 1
ATOM 2147 C CA . LEU A 1 271 ? 6.854 -3.759 -1.320 1.00 92.69 271 LEU A CA 1
ATOM 2148 C C . LEU A 1 271 ? 6.676 -5.179 -1.872 1.00 92.69 271 LEU A C 1
ATOM 2150 O O . LEU A 1 271 ? 5.547 -5.633 -2.007 1.00 92.69 271 LEU A O 1
ATOM 2154 N N . LYS A 1 272 ? 7.767 -5.883 -2.196 1.00 92.19 272 LYS A N 1
ATOM 2155 C CA . LYS A 1 272 ? 7.673 -7.241 -2.750 1.00 92.19 272 LYS A CA 1
ATOM 2156 C C . LYS A 1 272 ? 7.049 -8.223 -1.768 1.00 92.19 272 LYS A C 1
ATOM 2158 O O . LYS A 1 272 ? 6.060 -8.853 -2.108 1.00 92.19 272 LYS A O 1
ATOM 2163 N N . ARG A 1 273 ? 7.519 -8.231 -0.520 1.00 93.00 273 ARG A N 1
ATOM 2164 C CA . ARG A 1 273 ? 6.921 -9.075 0.523 1.00 93.00 273 ARG A CA 1
ATOM 2165 C C . ARG A 1 273 ? 5.449 -8.748 0.768 1.00 93.00 273 ARG A C 1
ATOM 2167 O O . ARG A 1 273 ? 4.680 -9.658 1.043 1.00 93.00 273 ARG A O 1
ATOM 2174 N N . TRP A 1 274 ? 5.055 -7.473 0.654 1.00 95.25 274 TRP A N 1
ATOM 2175 C CA . TRP A 1 274 ? 3.646 -7.066 0.685 1.00 95.25 274 TRP A CA 1
ATOM 2176 C C . TRP A 1 274 ? 2.848 -7.671 -0.477 1.00 95.25 274 TRP A C 1
ATOM 2178 O O . TRP A 1 274 ? 1.778 -8.223 -0.245 1.00 95.25 274 TRP A O 1
ATOM 2188 N N . ILE A 1 275 ? 3.373 -7.605 -1.705 1.00 94.94 275 ILE A N 1
ATOM 2189 C CA . ILE A 1 275 ? 2.760 -8.219 -2.895 1.00 94.94 275 ILE A CA 1
ATOM 2190 C C . ILE A 1 275 ? 2.596 -9.732 -2.703 1.00 94.94 275 ILE A C 1
ATOM 2192 O O . ILE A 1 275 ? 1.531 -10.267 -3.006 1.00 94.94 275 ILE A O 1
ATOM 2196 N N . ASP A 1 276 ? 3.604 -10.402 -2.143 1.00 95.25 276 ASP A N 1
ATOM 2197 C CA . ASP A 1 276 ? 3.596 -11.852 -1.919 1.00 95.25 276 ASP A CA 1
ATOM 2198 C C . ASP A 1 276 ? 2.505 -12.299 -0.928 1.00 95.25 276 ASP A C 1
ATOM 2200 O O . ASP A 1 276 ? 2.074 -13.450 -0.968 1.00 95.25 276 ASP A O 1
ATOM 2204 N N . GLN A 1 277 ? 1.992 -11.391 -0.085 1.00 95.56 277 GLN A N 1
ATOM 2205 C CA . GLN A 1 277 ? 0.842 -11.673 0.787 1.00 95.56 277 GLN A CA 1
ATOM 2206 C C . GLN A 1 277 ? -0.510 -11.648 0.053 1.00 95.56 277 GLN A C 1
ATOM 2208 O O . GLN A 1 277 ? -1.546 -11.867 0.680 1.00 95.56 277 GLN A O 1
ATOM 2213 N N . ASN A 1 278 ? -0.529 -11.372 -1.255 1.00 95.19 278 ASN A N 1
ATOM 2214 C CA . ASN A 1 278 ? -1.734 -11.278 -2.084 1.00 95.19 278 ASN A CA 1
ATOM 2215 C C . ASN A 1 278 ? -2.847 -10.385 -1.477 1.00 95.19 278 ASN A C 1
ATOM 2217 O O . ASN A 1 278 ? -3.986 -10.830 -1.270 1.00 95.19 278 ASN A O 1
ATOM 2221 N N . PRO A 1 279 ? -2.535 -9.118 -1.158 1.00 97.12 279 PRO A N 1
ATOM 2222 C CA . PRO A 1 279 ? -3.461 -8.217 -0.492 1.00 97.12 279 PRO A CA 1
ATOM 2223 C C . PRO A 1 279 ? -4.633 -7.844 -1.404 1.00 97.12 279 PRO A C 1
ATOM 2225 O O . PRO A 1 279 ? -4.494 -7.718 -2.621 1.00 97.12 279 PRO A O 1
ATOM 2228 N N . GLN A 1 280 ? -5.800 -7.631 -0.800 1.00 97.25 280 GLN A N 1
ATOM 2229 C CA . GLN A 1 280 ? -7.047 -7.404 -1.533 1.00 97.25 280 GLN A CA 1
ATOM 2230 C C . GLN A 1 280 ? -7.492 -5.952 -1.427 1.00 97.25 280 GLN A C 1
ATOM 2232 O O . GLN A 1 280 ? -7.389 -5.336 -0.362 1.00 97.25 280 GLN A O 1
ATOM 2237 N N . PHE A 1 281 ? -8.016 -5.409 -2.524 1.00 97.50 281 PHE A N 1
ATOM 2238 C CA . PHE A 1 281 ? -8.614 -4.081 -2.508 1.00 97.50 281 PHE A CA 1
ATOM 2239 C C . PHE A 1 281 ? -9.910 -4.081 -1.704 1.00 97.50 281 PHE A C 1
ATOM 2241 O O . PHE A 1 281 ? -10.803 -4.891 -1.946 1.00 97.50 281 PHE A O 1
ATOM 2248 N N . GLN A 1 282 ? -10.004 -3.156 -0.755 1.00 96.44 282 GLN A N 1
ATOM 2249 C CA . GLN A 1 282 ? -11.185 -2.948 0.073 1.00 96.44 282 GLN A CA 1
ATOM 2250 C C . GLN A 1 282 ? -11.372 -1.461 0.369 1.00 96.44 282 GLN A C 1
ATOM 2252 O O . GLN A 1 282 ? -10.457 -0.645 0.208 1.00 96.44 282 GLN A O 1
ATOM 2257 N N . THR A 1 283 ? -12.577 -1.129 0.823 1.00 95.81 283 THR A N 1
ATOM 2258 C CA . THR A 1 283 ? -12.971 0.221 1.217 1.00 95.81 283 THR A CA 1
ATOM 2259 C C . THR A 1 283 ? -13.100 0.298 2.726 1.00 95.81 283 THR A C 1
ATOM 2261 O O . THR A 1 283 ? -13.792 -0.519 3.330 1.00 95.81 283 THR A O 1
ATOM 2264 N N . PHE A 1 284 ? -12.486 1.313 3.325 1.00 95.50 284 PHE A N 1
ATOM 2265 C CA . PHE A 1 284 ? -12.544 1.556 4.762 1.00 95.50 284 PHE A CA 1
ATOM 2266 C C . PHE A 1 284 ? -13.125 2.936 5.042 1.00 95.50 284 PHE A C 1
ATOM 2268 O O . PHE A 1 284 ? -12.817 3.914 4.354 1.00 95.50 284 PHE A O 1
ATOM 2275 N N . HIS A 1 285 ? -13.958 3.007 6.077 1.00 94.56 285 HIS A N 1
ATOM 2276 C CA . HIS A 1 285 ? -14.510 4.246 6.612 1.00 94.56 285 HIS A CA 1
ATOM 2277 C C . HIS A 1 285 ? -13.668 4.681 7.808 1.00 94.56 285 HIS A C 1
ATOM 2279 O O . HIS A 1 285 ? -13.823 4.152 8.901 1.00 94.56 285 HIS A O 1
ATOM 2285 N N . LEU A 1 286 ? -12.771 5.639 7.602 1.00 94.19 286 LEU A N 1
ATOM 2286 C CA . LEU A 1 286 ? -11.910 6.188 8.643 1.00 94.19 286 LEU A CA 1
ATOM 2287 C C . LEU A 1 286 ? -12.582 7.348 9.383 1.00 94.19 286 LEU A C 1
ATOM 2289 O O . LEU A 1 286 ? -13.195 8.220 8.754 1.00 94.19 286 LEU A O 1
ATOM 2293 N N . VAL A 1 287 ? -12.397 7.379 10.705 1.00 89.75 287 VAL A N 1
ATOM 2294 C CA . VAL A 1 287 ? -12.759 8.489 11.608 1.00 89.75 287 VAL A CA 1
ATOM 2295 C C . VAL A 1 287 ? -11.664 8.783 12.625 1.00 89.75 287 VAL A C 1
ATOM 2297 O O . VAL A 1 287 ? -10.900 7.853 12.980 1.00 89.75 287 VAL A O 1
#

Mean predicted aligned error: 9.81 Å

Radius of gyration: 20.99 Å; Cα contacts (8 Å, |Δi|>4): 501; chains: 1; bounding box: 52×39×65 Å

Secondary structure (DSSP, 8-state):
--EE-SEEEEEEEETTEEEEEEE-S-----PPP-------S------------HHHHTS---HHHHHHHHHHHHHHHTT-SSSPPPGGGGS---HHHHHHHHTTSSSHHHHHHHHTT-GGG---HHHHHHHS-HHHHTTPPTT-EEEEEEEEE-SSPEEEEEEETTTTEEEEEEEETTEEEEEPTT---HHHHHHHHHH-TTPEEEEEEEEE-S-----BGGGSPPGGGS-B-TTS-BSSSSTT-PPEEEEEEEEEETTEEEEEEEEEEEHHHHHHT--EEEEEEE-

Sequence (287 aa):
MRASLAIWAIPRRARQRLELQIIANTLGKPEKPNKLDDVKSPNNMNEKEVTHTAHELYAPCNFRDLRTRLGVVMAWRCGCFSGFLPGILNTPFTWGEYKVFARKWRTLGHLCDEAHGMSQGSMSEQDIEARFPSNMRQGCPPGSIFVYTQSLNLNPLQLSLKKDMSLQKDILAIEVGDFLALVIDGSINIERINHVRQHNPESCFSLLAISLSEPWDSETEHLKPRTEDFWYDSAGVPLGQNPHDPHAIDLMLVETENGISRRAGLARGYLKRWIDQNPQFQTFHLV

pLDDT: mean 80.52, std 18.85, range [25.2, 98.38]

Solvent-accessible surface area (backbone atoms only — not comparable to full-atom values): 16635 Å² total; per-residue (Å²): 121,71,48,66,39,41,45,41,32,37,74,38,86,51,95,94,42,84,42,73,46,71,59,49,62,51,86,66,78,85,74,74,81,73,91,75,75,96,73,80,86,83,85,78,94,70,93,73,76,83,77,72,59,68,71,70,74,65,53,90,69,54,69,70,57,52,54,50,42,52,49,50,52,52,39,38,67,66,59,55,31,83,20,79,75,56,73,77,69,70,55,84,46,43,65,72,57,49,52,58,57,57,50,73,37,91,41,70,27,49,44,42,20,41,38,51,52,17,61,96,52,41,71,54,71,67,56,45,42,74,55,54,44,67,80,76,61,61,88,64,60,91,79,42,35,36,38,33,24,37,30,43,81,32,82,79,76,44,74,46,79,41,60,27,65,84,77,72,40,75,38,50,27,41,57,55,89,96,31,61,28,41,43,43,84,91,46,58,42,62,69,58,54,52,50,40,67,75,75,38,81,84,50,41,36,34,40,32,43,44,24,40,41,57,60,50,70,45,65,26,73,98,51,48,79,50,81,83,46,50,54,61,31,67,81,68,48,59,78,58,92,68,89,72,44,33,52,19,28,34,33,37,33,27,40,33,51,97,76,42,25,34,80,38,26,35,27,37,31,49,40,52,52,51,52,74,66,65,54,43,76,47,63,44,40,35,96

Foldseek 3Di:
DWFWLKWKWDWDDDPNDTDIDIDFLDPDDPDPPPPDDDDDDDDDDDPDPPDDDVVQLPDDDDPQQLLNLVVLLVCLCLVSAQADNDPVSVDFAASVVSSSVSSVQVHSRCSSCNSNVNHVRHDDPVRCCVQPPPVLRPPDDPPKMKMKGFKDWQVVWDKDWFQQPVVRDTWIWTDDPLWTWTFDPPFADVVVVVVCVVPPVPKIKMKGFTIWDGFDAGSGPSAGDDPQLWDAGPVRHTSDPPRGGHTKTKIFIWIDDPQAIETRTITMHGSRVVSVSVTDIHMGIYD